Protein AF-A0A1A5YD82-F1 (afdb_monomer_lite)

Foldseek 3Di:
DDQDPDPNFRDAAEDDVQLVDAWQAEEELALALLVLVLCVVLVRHDAYALRNQKNQQDLLLSLVCLVVLNPLPLDLVQWDFPDCQDPPQFTWIARNVRRMIGHPPGDHDNDDDPCSSVSVVVVSVVSSLLRLLQLLLIQEYEYEYEHAPDDLVSQVSSQVSVCVSRVNHHYAYEYEYEDPNFYKDDSDVRYIYTYYHQQDPPDDPVCSSNTDSVGSCSPSNSHHYDDPLNSVLVLCVVACLQAAEEEEDCDDCNVVVVVSCVVVVGHYFYHYPVDPDGDDDPDPDPDPCCLVDLPRYAYEYEDDPQSSPVVVVCVVSVNDPSHRYDYD

pLDDT: mean 82.98, std 15.4, range [24.64, 98.56]

Radius of gyration: 21.89 Å; chains: 1; bounding box: 69×40×55 Å

Structure (mmCIF, N/CA/C/O backbone):
data_AF-A0A1A5YD82-F1
#
_entry.id   AF-A0A1A5YD82-F1
#
loop_
_atom_site.group_PDB
_atom_site.id
_atom_site.type_symbol
_atom_site.label_atom_id
_atom_site.label_alt_id
_atom_site.label_comp_id
_atom_site.label_asym_id
_atom_site.label_entity_id
_atom_site.label_seq_id
_atom_site.pdbx_PDB_ins_code
_atom_site.Cartn_x
_atom_site.Cartn_y
_atom_site.Cartn_z
_atom_site.occupancy
_atom_site.B_iso_or_equiv
_atom_site.auth_seq_id
_atom_site.auth_comp_id
_atom_site.auth_asym_id
_atom_site.auth_atom_id
_atom_site.pdbx_PDB_model_num
ATOM 1 N N . MET A 1 1 ? 38.111 8.144 -2.713 1.00 36.69 1 MET A N 1
ATOM 2 C CA . MET A 1 1 ? 36.983 8.022 -1.770 1.00 36.69 1 MET A CA 1
ATOM 3 C C . MET A 1 1 ? 37.060 6.621 -1.178 1.00 36.69 1 MET A C 1
ATOM 5 O O . MET A 1 1 ? 37.052 5.663 -1.936 1.00 36.69 1 MET A O 1
ATOM 9 N N . GLN A 1 2 ? 37.369 6.500 0.116 1.00 24.64 2 GLN A N 1
ATOM 10 C CA . GLN A 1 2 ? 37.714 5.220 0.751 1.00 24.64 2 GLN A CA 1
ATOM 11 C C . GLN A 1 2 ? 36.447 4.447 1.126 1.00 24.64 2 GLN A C 1
ATOM 13 O O . GLN A 1 2 ? 35.677 4.899 1.968 1.00 24.64 2 GLN A O 1
ATOM 18 N N . ILE A 1 3 ? 36.272 3.263 0.539 1.00 33.25 3 ILE A N 1
ATOM 19 C CA . ILE A 1 3 ? 35.299 2.264 0.987 1.00 33.25 3 ILE A CA 1
ATOM 20 C C . ILE A 1 3 ? 35.858 1.651 2.273 1.00 33.25 3 ILE A C 1
ATOM 22 O O . ILE A 1 3 ? 36.833 0.899 2.237 1.00 33.25 3 ILE A O 1
ATOM 26 N N . ASN A 1 4 ? 35.273 1.983 3.421 1.00 32.66 4 ASN A N 1
ATOM 27 C CA . ASN A 1 4 ? 35.686 1.414 4.699 1.00 32.66 4 ASN A CA 1
ATOM 28 C C . ASN A 1 4 ? 34.830 0.175 4.997 1.00 32.66 4 ASN A C 1
ATOM 30 O O . ASN A 1 4 ? 33.807 0.256 5.671 1.00 32.66 4 ASN A O 1
ATOM 34 N N . ARG A 1 5 ? 35.238 -0.988 4.471 1.00 38.94 5 ARG A N 1
ATOM 35 C CA . ARG A 1 5 ? 34.676 -2.288 4.873 1.00 38.94 5 ARG A CA 1
ATOM 36 C C . ARG A 1 5 ? 35.251 -2.675 6.237 1.00 38.94 5 ARG A C 1
ATOM 38 O O . ARG A 1 5 ? 36.251 -3.384 6.308 1.00 38.94 5 ARG A O 1
ATOM 45 N N . LYS A 1 6 ? 34.629 -2.229 7.328 1.00 36.19 6 LYS A N 1
ATOM 46 C CA . LYS A 1 6 ? 34.838 -2.841 8.650 1.00 36.19 6 LYS A CA 1
ATOM 47 C C . LYS A 1 6 ? 33.705 -3.835 8.911 1.00 36.19 6 LYS A C 1
ATOM 49 O O . LYS A 1 6 ? 32.544 -3.457 8.933 1.00 36.19 6 LYS A O 1
ATOM 54 N N . ASN A 1 7 ? 34.064 -5.102 9.118 1.00 36.81 7 ASN A N 1
ATOM 55 C CA . ASN A 1 7 ? 33.188 -6.192 9.579 1.00 36.81 7 ASN A CA 1
ATOM 56 C C . ASN A 1 7 ? 32.086 -6.683 8.620 1.00 36.81 7 ASN A C 1
ATOM 58 O O . ASN A 1 7 ? 31.133 -7.304 9.074 1.00 36.81 7 ASN A O 1
ATOM 62 N N . GLY A 1 8 ? 32.211 -6.460 7.307 1.00 41.84 8 GLY A N 1
ATOM 63 C CA . GLY A 1 8 ? 31.239 -6.986 6.333 1.00 41.84 8 GLY A CA 1
ATOM 64 C C . GLY A 1 8 ? 29.875 -6.290 6.349 1.00 41.84 8 GLY A C 1
ATOM 65 O O . GLY A 1 8 ? 28.973 -6.746 5.663 1.00 41.84 8 GLY A O 1
ATOM 66 N N . VAL A 1 9 ? 29.742 -5.187 7.088 1.00 44.88 9 VAL A N 1
ATOM 67 C CA . VAL A 1 9 ? 28.568 -4.311 7.065 1.00 44.88 9 VAL A CA 1
ATOM 68 C C . VAL A 1 9 ? 28.937 -3.090 6.235 1.00 44.88 9 VAL A C 1
ATOM 70 O O . VAL A 1 9 ? 29.879 -2.370 6.586 1.00 44.88 9 VAL A O 1
ATOM 73 N N . VAL A 1 10 ? 28.243 -2.864 5.119 1.00 52.69 10 VAL A N 1
ATOM 74 C CA . VAL A 1 10 ? 28.394 -1.607 4.389 1.00 52.69 10 VAL A CA 1
ATOM 75 C C . VAL A 1 10 ? 27.664 -0.528 5.179 1.00 52.69 10 VAL A C 1
ATOM 77 O O . VAL A 1 10 ? 26.471 -0.612 5.465 1.00 52.69 10 VAL A O 1
ATOM 80 N N . MET A 1 11 ? 28.412 0.479 5.626 1.00 57.06 11 MET A N 1
ATOM 81 C CA . MET A 1 11 ? 27.807 1.666 6.212 1.00 57.06 11 MET A CA 1
ATOM 82 C C . MET A 1 11 ? 27.442 2.595 5.065 1.00 57.06 11 MET A C 1
ATOM 84 O O . MET A 1 11 ? 28.297 3.330 4.570 1.00 57.06 11 MET A O 1
ATOM 88 N N . ILE A 1 12 ? 26.176 2.557 4.652 1.00 66.19 12 ILE A N 1
ATOM 89 C CA . ILE A 1 12 ? 25.601 3.606 3.813 1.00 66.19 12 ILE A CA 1
ATOM 90 C C . ILE A 1 12 ? 25.866 4.942 4.541 1.00 66.19 12 ILE A C 1
ATOM 92 O O . ILE A 1 12 ? 25.784 5.018 5.775 1.00 66.19 12 ILE A O 1
ATOM 96 N N . VAL A 1 13 ? 26.147 6.031 3.824 1.00 68.00 13 VAL A N 1
ATOM 97 C CA . VAL A 1 13 ? 26.331 7.376 4.413 1.00 68.00 13 VAL A CA 1
ATOM 98 C C . VAL A 1 13 ? 25.193 8.305 3.965 1.00 68.00 13 VAL A C 1
ATOM 100 O O . VAL A 1 13 ? 24.887 8.342 2.775 1.00 68.00 13 VAL A O 1
ATOM 103 N N . GLY A 1 14 ? 24.576 9.061 4.885 1.00 77.88 14 GLY A N 1
ATOM 104 C CA . GLY A 1 14 ? 23.505 10.013 4.549 1.00 77.88 14 GLY A CA 1
ATOM 105 C C . GLY A 1 14 ? 22.523 10.329 5.685 1.00 77.88 14 GLY A C 1
ATOM 106 O O . GLY A 1 14 ? 22.804 10.057 6.850 1.00 77.88 14 GLY A O 1
ATOM 107 N N . ASP A 1 15 ? 21.390 10.942 5.326 1.00 79.38 15 ASP A N 1
ATOM 108 C CA . ASP A 1 15 ? 20.259 11.244 6.220 1.00 79.38 15 ASP A CA 1
ATOM 109 C C . ASP A 1 15 ? 19.364 10.001 6.384 1.00 79.38 15 ASP A C 1
ATOM 111 O O . ASP A 1 15 ? 18.873 9.450 5.398 1.00 79.38 15 ASP A O 1
ATOM 115 N N . TYR A 1 16 ? 19.157 9.572 7.631 1.00 84.50 16 TYR A N 1
ATOM 116 C CA . TYR A 1 16 ? 18.472 8.328 7.999 1.00 84.50 16 TYR A CA 1
ATOM 117 C C . TYR A 1 16 ? 17.179 8.526 8.780 1.00 84.50 16 TYR A C 1
ATOM 119 O O . TYR A 1 16 ? 16.687 7.571 9.380 1.00 84.50 16 TYR A O 1
ATOM 127 N N . GLU A 1 17 ? 16.607 9.730 8.772 1.00 87.69 17 GLU A N 1
ATOM 128 C CA . GLU A 1 17 ? 15.428 10.058 9.585 1.00 87.69 17 GLU A CA 1
ATOM 129 C C . GLU A 1 17 ? 14.261 9.069 9.385 1.00 87.69 17 GLU A C 1
ATOM 131 O O . GLU A 1 17 ? 13.460 8.828 10.290 1.00 87.69 17 GLU A O 1
ATOM 136 N N . PHE A 1 18 ? 14.162 8.424 8.219 1.00 89.12 18 PHE A N 1
ATOM 137 C CA . PHE A 1 18 ? 13.134 7.419 7.960 1.00 89.12 18 PHE A CA 1
ATOM 138 C C . PHE A 1 18 ? 13.245 6.149 8.832 1.00 89.12 18 PHE A C 1
ATOM 140 O O . PHE A 1 18 ? 12.225 5.477 8.995 1.00 89.12 18 PHE A O 1
ATOM 147 N N . PHE A 1 19 ? 14.406 5.833 9.426 1.00 91.44 19 PHE A N 1
ATOM 148 C CA . PHE A 1 19 ? 14.584 4.723 10.385 1.00 91.44 19 PHE A CA 1
ATOM 149 C C . PHE A 1 19 ? 14.137 5.057 11.815 1.00 91.44 19 PHE A C 1
ATOM 151 O O . PHE A 1 19 ? 13.883 4.154 12.619 1.00 91.44 19 PHE A O 1
ATOM 158 N N . ASP A 1 20 ? 13.993 6.341 12.136 1.00 91.25 20 ASP A N 1
ATOM 159 C CA . ASP A 1 20 ? 13.566 6.792 13.466 1.00 91.25 20 ASP A CA 1
ATOM 160 C C . ASP A 1 20 ? 12.042 6.715 13.650 1.00 91.25 20 ASP A C 1
ATOM 162 O O . ASP A 1 20 ? 11.511 6.986 14.728 1.00 91.25 20 ASP A O 1
ATOM 166 N N . ASN A 1 21 ? 11.323 6.318 12.599 1.00 91.56 21 ASN A N 1
ATOM 167 C CA . ASN A 1 21 ? 9.871 6.290 12.550 1.00 91.56 21 ASN A CA 1
ATOM 168 C C . ASN A 1 21 ? 9.304 4.881 12.760 1.00 91.56 21 ASN A C 1
ATOM 170 O O . ASN A 1 21 ? 9.874 3.882 12.322 1.00 91.56 21 ASN A O 1
ATOM 174 N N . TYR A 1 22 ? 8.120 4.834 13.373 1.00 92.81 22 TYR A N 1
ATOM 175 C CA . TYR A 1 22 ? 7.222 3.684 13.319 1.00 92.81 22 TYR A CA 1
ATOM 176 C C . TYR A 1 22 ? 6.134 3.972 12.291 1.00 92.81 22 TYR A C 1
ATOM 178 O O . TYR A 1 22 ? 5.471 5.008 12.358 1.00 92.81 22 TYR A O 1
ATOM 186 N N . TYR A 1 23 ? 5.967 3.064 11.338 1.00 94.56 23 TYR A N 1
ATOM 187 C CA . TYR A 1 23 ? 4.971 3.194 10.284 1.00 94.56 23 TYR A CA 1
ATOM 188 C C . TYR A 1 23 ? 3.737 2.353 10.598 1.00 94.56 23 TYR A C 1
ATOM 190 O O . TYR A 1 23 ? 3.835 1.241 11.113 1.00 94.56 23 TYR A O 1
ATOM 198 N N . ASP A 1 24 ? 2.562 2.854 10.235 1.00 92.12 24 ASP A N 1
ATOM 199 C CA . ASP A 1 24 ? 1.346 2.047 10.211 1.00 92.12 24 ASP A CA 1
ATOM 200 C C . ASP A 1 24 ? 1.322 1.105 9.020 1.00 92.12 24 ASP A C 1
ATOM 202 O O . ASP A 1 24 ? 0.659 0.079 9.084 1.00 92.12 24 ASP A O 1
ATOM 206 N N . ALA A 1 25 ? 1.999 1.454 7.927 1.00 93.62 25 ALA A N 1
ATOM 207 C CA . ALA A 1 25 ? 2.132 0.606 6.754 1.00 93.62 25 ALA A CA 1
ATOM 208 C C . ALA A 1 25 ? 3.396 0.936 5.965 1.00 93.62 25 ALA A C 1
ATOM 210 O O . ALA A 1 25 ? 3.833 2.090 5.911 1.00 93.62 25 ALA A O 1
ATOM 211 N N . ILE A 1 26 ? 3.945 -0.090 5.318 1.00 95.88 26 ILE A N 1
ATOM 212 C CA . ILE A 1 26 ? 5.017 0.038 4.332 1.00 95.88 26 ILE A CA 1
ATOM 213 C C . ILE A 1 26 ? 4.477 -0.523 3.019 1.00 95.88 26 ILE A C 1
ATOM 215 O O . ILE A 1 26 ? 4.144 -1.704 2.929 1.00 95.88 26 ILE A O 1
ATOM 219 N N . VAL A 1 27 ? 4.328 0.345 2.021 1.00 96.44 27 VAL A N 1
ATOM 220 C CA . VAL A 1 27 ? 3.536 0.079 0.815 1.00 96.44 27 VAL A CA 1
ATOM 221 C C . VAL A 1 27 ? 4.422 0.129 -0.425 1.00 96.44 27 VAL A C 1
ATOM 223 O O . VAL A 1 27 ? 5.098 1.125 -0.678 1.00 96.44 27 VAL A O 1
ATOM 226 N N . SER A 1 28 ? 4.384 -0.929 -1.238 1.00 95.31 28 SER A N 1
ATOM 227 C CA . SER A 1 28 ? 5.061 -0.948 -2.538 1.00 95.31 28 SER A CA 1
ATOM 228 C C . SER A 1 28 ? 4.346 -0.061 -3.564 1.00 95.31 28 SER A C 1
ATOM 230 O O . SER A 1 28 ? 3.122 -0.102 -3.693 1.00 95.31 28 SER A O 1
ATOM 232 N N . LEU A 1 29 ? 5.115 0.693 -4.349 1.00 95.94 29 LEU A N 1
ATOM 233 C CA . LEU A 1 29 ? 4.653 1.445 -5.524 1.00 95.94 29 LEU A CA 1
ATOM 234 C C . LEU A 1 29 ? 5.031 0.768 -6.854 1.00 95.94 29 LEU A C 1
ATOM 236 O O . LEU A 1 29 ? 5.128 1.429 -7.893 1.00 95.94 29 LEU A O 1
ATOM 240 N N . GLY A 1 30 ? 5.272 -0.544 -6.832 1.00 89.19 30 GLY A N 1
ATOM 241 C CA . GLY A 1 30 ? 5.593 -1.328 -8.024 1.00 89.19 30 GLY A CA 1
ATOM 242 C C . GLY A 1 30 ? 6.988 -1.034 -8.564 1.00 89.19 30 GLY A C 1
ATOM 243 O O . GLY A 1 30 ? 7.930 -0.912 -7.796 1.00 89.19 30 GLY A O 1
ATOM 244 N N . SER A 1 31 ? 7.128 -0.906 -9.883 1.00 88.62 31 SER A N 1
ATOM 245 C CA . SER A 1 31 ? 8.367 -1.079 -10.665 1.00 88.62 31 SER A CA 1
ATOM 246 C C . SER A 1 31 ? 8.742 -2.543 -10.868 1.00 88.62 31 SER A C 1
ATOM 248 O O . SER A 1 31 ? 8.843 -2.994 -12.007 1.00 88.62 31 SER A O 1
ATOM 250 N N . SER A 1 32 ? 8.835 -3.324 -9.794 1.00 85.62 32 SER A N 1
ATOM 251 C CA . SER A 1 32 ? 9.019 -4.772 -9.877 1.00 85.62 32 SER A CA 1
ATOM 252 C C . SER A 1 32 ? 8.343 -5.488 -8.708 1.00 85.62 32 SER A C 1
ATOM 254 O O . SER A 1 32 ? 8.121 -4.911 -7.640 1.00 85.62 32 SER A O 1
ATOM 256 N N . CYS A 1 33 ? 8.061 -6.780 -8.894 1.00 84.38 33 CYS A N 1
ATOM 257 C CA . CYS A 1 33 ? 7.501 -7.633 -7.840 1.00 84.38 33 CYS A CA 1
ATOM 258 C C . CYS A 1 33 ? 8.487 -7.833 -6.667 1.00 84.38 33 CYS A C 1
ATOM 260 O O . CYS A 1 33 ? 8.075 -8.219 -5.571 1.00 84.38 33 CYS A O 1
ATOM 262 N N . ALA A 1 34 ? 9.779 -7.531 -6.872 1.00 86.69 34 ALA A N 1
ATOM 263 C CA . ALA A 1 34 ? 10.832 -7.660 -5.868 1.00 86.69 34 ALA A CA 1
ATOM 264 C C . ALA A 1 34 ? 10.528 -6.853 -4.604 1.00 86.69 34 ALA A C 1
ATOM 266 O O . ALA A 1 34 ? 10.764 -7.336 -3.502 1.00 86.69 34 ALA A O 1
ATOM 267 N N . ILE A 1 35 ? 9.984 -5.638 -4.737 1.00 90.12 35 ILE A N 1
ATOM 268 C CA . ILE A 1 35 ? 9.742 -4.759 -3.585 1.00 90.12 35 ILE A CA 1
ATOM 269 C C . ILE A 1 35 ? 8.744 -5.400 -2.627 1.00 90.12 35 ILE A C 1
ATOM 271 O O . ILE A 1 35 ? 9.024 -5.535 -1.439 1.00 90.12 35 ILE A O 1
ATOM 275 N N . ALA A 1 36 ? 7.576 -5.791 -3.142 1.00 90.56 36 ALA A N 1
ATOM 276 C CA . ALA A 1 36 ? 6.514 -6.364 -2.325 1.00 90.56 36 ALA A CA 1
ATOM 277 C C . ALA A 1 36 ? 6.963 -7.675 -1.667 1.00 90.56 36 ALA A C 1
ATOM 279 O O . ALA A 1 36 ? 6.667 -7.920 -0.496 1.00 90.56 36 ALA A O 1
ATOM 280 N N . GLU A 1 37 ? 7.728 -8.492 -2.395 1.00 88.81 37 GLU A N 1
ATOM 281 C CA . GLU A 1 37 ? 8.301 -9.720 -1.855 1.00 88.81 37 GLU A CA 1
ATOM 282 C C . GLU A 1 37 ? 9.346 -9.445 -0.765 1.00 88.81 37 GLU A C 1
ATOM 284 O O . GLU A 1 37 ? 9.287 -10.063 0.294 1.00 88.81 37 GLU A O 1
ATOM 289 N N . ASN A 1 38 ? 10.246 -8.476 -0.946 1.00 90.69 38 ASN A N 1
ATOM 290 C CA . ASN A 1 38 ? 11.245 -8.137 0.071 1.00 90.69 38 ASN A CA 1
ATOM 291 C C . ASN A 1 38 ? 10.622 -7.485 1.314 1.00 90.69 38 ASN A C 1
ATOM 293 O O . ASN A 1 38 ? 11.057 -7.783 2.428 1.00 90.69 38 ASN A O 1
ATOM 297 N N . ILE A 1 39 ? 9.572 -6.666 1.168 1.00 92.31 39 ILE A N 1
ATOM 298 C CA . ILE A 1 39 ? 8.781 -6.161 2.308 1.00 92.31 39 ILE A CA 1
ATOM 299 C C . ILE A 1 39 ? 8.214 -7.352 3.101 1.00 92.31 39 ILE A C 1
ATOM 301 O O . ILE A 1 39 ? 8.318 -7.395 4.328 1.00 92.31 39 ILE A O 1
ATOM 305 N N . ARG A 1 40 ? 7.665 -8.359 2.407 1.00 90.56 40 ARG A N 1
ATOM 306 C CA . ARG A 1 40 ? 7.115 -9.573 3.027 1.00 90.56 40 ARG A CA 1
ATOM 307 C C . ARG A 1 40 ? 8.180 -10.419 3.715 1.00 90.56 40 ARG A C 1
ATOM 309 O O . ARG A 1 40 ? 7.984 -10.806 4.863 1.00 90.56 40 ARG A O 1
ATOM 316 N N . MET A 1 41 ? 9.301 -10.683 3.048 1.00 88.75 41 MET A N 1
ATOM 317 C CA . MET A 1 41 ? 10.384 -11.505 3.596 1.00 88.75 41 MET A CA 1
ATOM 318 C C . MET A 1 41 ? 11.041 -10.879 4.834 1.00 88.75 41 MET A C 1
ATOM 320 O O . MET A 1 41 ? 11.564 -11.611 5.668 1.00 88.75 41 MET A O 1
ATOM 324 N N . ASN A 1 42 ? 10.975 -9.552 4.987 1.00 90.06 42 ASN A N 1
ATOM 325 C CA . ASN A 1 42 ? 11.453 -8.845 6.179 1.00 90.06 42 ASN A CA 1
ATOM 326 C C . ASN A 1 42 ? 10.354 -8.632 7.245 1.00 90.06 42 ASN A C 1
ATOM 328 O O . ASN A 1 42 ? 10.566 -7.893 8.199 1.00 90.06 42 ASN A O 1
ATOM 332 N N . GLY A 1 43 ? 9.177 -9.259 7.107 1.00 89.31 43 GLY A N 1
ATOM 333 C CA . GLY A 1 43 ? 8.102 -9.179 8.106 1.00 89.31 43 GLY A CA 1
ATOM 334 C C . GLY A 1 43 ? 7.396 -7.820 8.187 1.00 89.31 43 GLY A C 1
ATOM 335 O O . GLY A 1 43 ? 6.687 -7.556 9.152 1.00 89.31 43 GLY A O 1
ATOM 336 N N . LEU A 1 44 ? 7.568 -6.962 7.179 1.00 92.00 44 LEU A N 1
ATOM 337 C CA . LEU A 1 44 ? 7.014 -5.603 7.138 1.00 92.00 44 LEU A CA 1
ATOM 338 C C . LEU A 1 44 ? 5.676 -5.516 6.388 1.00 92.00 44 LEU A C 1
ATOM 340 O O . LEU A 1 44 ? 5.068 -4.451 6.314 1.00 92.00 44 LEU A O 1
ATOM 344 N N . PHE A 1 45 ? 5.225 -6.612 5.778 1.00 88.44 45 PHE A N 1
ATOM 345 C CA . PHE A 1 45 ? 4.030 -6.612 4.939 1.00 88.44 45 PHE A CA 1
ATOM 346 C C . PHE A 1 45 ? 2.756 -6.656 5.782 1.00 88.44 45 PHE A C 1
ATOM 348 O O . PHE A 1 45 ? 2.478 -7.658 6.441 1.00 88.44 45 PHE A O 1
ATOM 355 N N . ASN A 1 46 ? 1.944 -5.602 5.704 1.00 83.94 46 ASN A N 1
ATOM 356 C CA . ASN A 1 46 ? 0.648 -5.549 6.381 1.00 83.94 46 ASN A CA 1
ATOM 357 C C . ASN A 1 46 ? -0.506 -5.024 5.506 1.00 83.94 46 ASN A C 1
ATOM 359 O O . ASN A 1 46 ? -1.651 -5.428 5.694 1.00 83.94 46 ASN A O 1
ATOM 363 N N . ILE A 1 47 ? -0.238 -4.192 4.499 1.00 88.62 47 ILE A N 1
ATOM 364 C CA . ILE A 1 47 ? -1.241 -3.729 3.533 1.00 88.62 47 ILE A CA 1
ATOM 365 C C . ILE A 1 47 ? -0.802 -4.137 2.129 1.00 88.62 47 ILE A C 1
ATOM 367 O O . ILE A 1 47 ? 0.310 -3.829 1.713 1.00 88.62 47 ILE A O 1
ATOM 371 N N . SER A 1 48 ? -1.694 -4.804 1.389 1.00 88.50 48 SER A N 1
ATOM 372 C CA . SER A 1 48 ? -1.452 -5.093 -0.026 1.00 88.50 48 SER A CA 1
ATOM 373 C C . SER A 1 48 ? -1.674 -3.847 -0.875 1.00 88.50 48 SER A C 1
ATOM 375 O O . SER A 1 48 ? -2.691 -3.163 -0.735 1.00 88.50 48 SER A O 1
ATOM 377 N N . SER A 1 49 ? -0.725 -3.579 -1.765 1.00 93.31 49 SER A N 1
ATOM 378 C CA . SER A 1 49 ? -0.782 -2.493 -2.737 1.00 93.31 49 SER A CA 1
ATOM 379 C C . SER A 1 49 ? -1.443 -2.951 -4.042 1.00 93.31 49 SER A C 1
ATOM 381 O O . SER A 1 49 ? -1.243 -4.096 -4.469 1.00 93.31 49 SER A O 1
ATOM 383 N N . PRO A 1 50 ? -2.135 -2.054 -4.773 1.00 93.94 50 PRO A N 1
ATOM 384 C CA . PRO A 1 50 ? -2.508 -2.293 -6.167 1.00 93.94 50 PRO A CA 1
ATOM 385 C C . PRO A 1 50 ? -1.308 -2.652 -7.059 1.00 93.94 50 PRO A C 1
ATOM 387 O O . PRO A 1 50 ? -1.489 -3.311 -8.081 1.00 93.94 50 PRO A O 1
ATOM 390 N N . PHE A 1 51 ? -0.092 -2.266 -6.653 1.00 94.56 51 PHE A N 1
ATOM 391 C CA . PHE A 1 51 ? 1.139 -2.449 -7.417 1.00 94.56 51 PHE A CA 1
ATOM 392 C C . PHE A 1 51 ? 1.987 -3.677 -7.039 1.00 94.56 51 PHE A C 1
ATOM 394 O O . PHE A 1 51 ? 2.988 -3.913 -7.709 1.00 94.56 51 PHE A O 1
ATOM 401 N N . ASP A 1 52 ? 1.621 -4.476 -6.024 1.00 90.12 52 ASP A N 1
ATOM 402 C CA . ASP A 1 52 ? 2.493 -5.549 -5.484 1.00 90.12 52 ASP A CA 1
ATOM 403 C C . ASP A 1 52 ? 2.989 -6.562 -6.539 1.00 90.12 52 ASP A C 1
ATOM 405 O O . ASP A 1 52 ? 4.071 -7.125 -6.402 1.00 90.12 52 ASP A O 1
ATOM 409 N N . TRP A 1 53 ? 2.203 -6.787 -7.595 1.00 86.50 53 TRP A N 1
ATOM 410 C CA . TRP A 1 53 ? 2.485 -7.753 -8.667 1.00 86.50 53 TRP A CA 1
ATOM 411 C C . TRP A 1 53 ? 2.527 -7.101 -10.054 1.00 86.50 53 TRP A C 1
ATOM 413 O O . TRP A 1 53 ? 2.280 -7.754 -11.073 1.00 86.50 53 TRP A O 1
ATOM 423 N N . ILE A 1 54 ? 2.795 -5.794 -10.074 1.00 90.56 54 ILE A N 1
ATOM 424 C CA . ILE A 1 54 ? 2.773 -4.964 -11.271 1.00 90.56 54 ILE A CA 1
ATOM 425 C C . ILE A 1 54 ? 4.169 -4.434 -11.570 1.00 90.56 54 ILE A C 1
ATOM 427 O O . ILE A 1 54 ? 4.798 -3.761 -10.753 1.00 90.56 54 ILE A O 1
ATOM 431 N N . VAL A 1 55 ? 4.621 -4.676 -12.796 1.00 91.69 55 VAL A N 1
ATOM 432 C CA . VAL A 1 55 ? 5.760 -3.967 -13.373 1.00 91.69 55 VAL A CA 1
ATOM 433 C C . VAL A 1 55 ? 5.253 -2.616 -13.875 1.00 91.69 55 VAL A C 1
ATOM 435 O O . VAL A 1 55 ? 4.521 -2.540 -14.862 1.00 91.69 55 VAL A O 1
ATOM 438 N N . SER A 1 56 ? 5.619 -1.554 -13.159 1.00 93.62 56 SER A N 1
ATOM 439 C CA . SER A 1 56 ? 5.251 -0.162 -13.445 1.00 93.62 56 SER A CA 1
ATOM 440 C C . SER A 1 56 ? 6.513 0.691 -13.566 1.00 93.62 56 SER A C 1
ATOM 442 O O . SER A 1 56 ? 6.939 1.317 -12.598 1.00 93.62 56 SER A O 1
ATOM 444 N N . LEU A 1 57 ? 7.155 0.679 -14.736 1.00 91.25 57 LEU A N 1
ATOM 445 C CA . LEU A 1 57 ? 8.456 1.339 -14.934 1.00 91.25 57 LEU A CA 1
ATOM 446 C C . LEU A 1 57 ? 8.346 2.870 -14.933 1.00 91.25 57 LEU A C 1
ATOM 448 O O . LEU A 1 57 ? 9.192 3.554 -14.365 1.00 91.25 57 LEU A O 1
ATOM 452 N N . ASP A 1 58 ? 7.257 3.401 -15.485 1.00 94.06 58 ASP A N 1
ATOM 453 C CA . ASP A 1 58 ? 7.009 4.838 -15.562 1.00 94.06 58 ASP A CA 1
ATOM 454 C C . ASP A 1 58 ? 6.480 5.382 -14.223 1.00 94.06 58 ASP A C 1
ATOM 456 O O . ASP A 1 58 ? 5.375 5.054 -13.780 1.00 94.06 58 ASP A O 1
ATOM 460 N N . THR A 1 59 ? 7.287 6.219 -13.566 1.00 96.56 59 THR A N 1
ATOM 461 C CA . THR A 1 59 ? 6.927 6.845 -12.286 1.00 96.56 59 THR A CA 1
ATOM 462 C C . THR A 1 59 ? 5.807 7.872 -12.440 1.00 96.56 59 THR A C 1
ATOM 464 O O . THR A 1 59 ? 4.923 7.930 -11.587 1.00 96.56 59 THR A O 1
ATOM 467 N N . SER A 1 60 ? 5.782 8.625 -13.540 1.00 96.31 60 SER A N 1
ATOM 468 C CA . SER A 1 60 ? 4.731 9.606 -13.824 1.00 96.31 60 SER A CA 1
ATOM 469 C C . SER A 1 60 ? 3.368 8.929 -13.993 1.00 96.31 60 SER A C 1
ATOM 471 O O . SER A 1 60 ? 2.348 9.427 -13.513 1.00 96.31 60 SER A O 1
ATOM 473 N N . GLN A 1 61 ? 3.337 7.737 -14.593 1.00 96.31 61 GLN A N 1
ATOM 474 C CA . GLN A 1 61 ? 2.108 6.945 -14.705 1.00 96.31 61 GLN A CA 1
ATOM 475 C C . GLN A 1 61 ? 1.631 6.407 -13.352 1.00 96.31 61 GLN A C 1
ATOM 477 O O . GLN A 1 61 ? 0.421 6.299 -13.141 1.00 96.31 61 GLN A O 1
ATOM 482 N N . VAL A 1 62 ? 2.546 6.108 -12.421 1.00 97.25 62 VAL A N 1
ATOM 483 C CA . VAL A 1 62 ? 2.185 5.760 -11.036 1.00 97.25 62 VAL A CA 1
ATOM 484 C C . VAL A 1 62 ? 1.539 6.956 -10.341 1.00 97.25 62 VAL A C 1
ATOM 486 O O . VAL A 1 62 ? 0.460 6.793 -9.775 1.00 97.25 62 VAL A O 1
ATOM 489 N N . SER A 1 63 ? 2.123 8.155 -10.448 1.00 98.00 63 SER A N 1
ATOM 490 C CA . SER A 1 63 ? 1.526 9.398 -9.927 1.00 98.00 63 SER A CA 1
ATOM 491 C C . SER A 1 63 ? 0.111 9.608 -10.473 1.00 98.00 63 SER A C 1
ATOM 493 O O . SER A 1 63 ? -0.839 9.774 -9.706 1.00 98.00 63 SER A O 1
ATOM 495 N N . ARG A 1 64 ? -0.061 9.450 -11.793 1.00 97.69 64 ARG A N 1
ATOM 496 C CA . ARG A 1 64 ? -1.356 9.595 -12.473 1.00 97.69 64 ARG A CA 1
ATOM 497 C C . ARG A 1 64 ? -2.426 8.632 -11.951 1.00 97.69 64 ARG A C 1
ATOM 499 O O . ARG A 1 64 ? -3.596 9.009 -11.931 1.00 97.69 64 ARG A O 1
ATOM 506 N N . GLN A 1 65 ? -2.061 7.416 -11.524 1.00 97.56 65 GLN A N 1
ATOM 507 C CA . GLN A 1 65 ? -3.032 6.488 -10.927 1.00 97.56 65 GLN A CA 1
ATOM 508 C C . GLN A 1 65 ? -3.555 6.980 -9.577 1.00 97.56 65 GLN A C 1
ATOM 510 O O . GLN A 1 65 ? -4.730 6.805 -9.273 1.00 97.56 65 GLN A O 1
ATOM 515 N N . PHE A 1 66 ? -2.718 7.626 -8.770 1.00 97.94 66 PHE A N 1
ATOM 516 C CA . PHE A 1 66 ? -3.187 8.245 -7.533 1.00 97.94 66 PHE A CA 1
ATOM 517 C C . PHE A 1 66 ? -4.075 9.458 -7.832 1.00 97.94 66 PHE A C 1
ATOM 519 O O . PHE A 1 66 ? -5.181 9.549 -7.296 1.00 97.94 66 PHE A O 1
ATOM 526 N N . ASP A 1 67 ? -3.664 10.314 -8.773 1.00 97.69 67 ASP A N 1
ATOM 527 C CA . ASP A 1 67 ? -4.431 11.502 -9.174 1.00 97.69 67 ASP A CA 1
ATOM 528 C C . ASP A 1 67 ? -5.824 11.152 -9.715 1.00 97.69 67 ASP A C 1
ATOM 530 O O . ASP A 1 67 ? -6.808 11.841 -9.435 1.00 97.69 67 ASP A O 1
ATOM 534 N N . ASN A 1 68 ? -5.928 10.063 -10.483 1.00 96.25 68 ASN A N 1
ATOM 535 C CA . ASN A 1 68 ? -7.178 9.619 -11.099 1.00 96.25 68 ASN A CA 1
ATOM 536 C C . ASN A 1 68 ? -7.916 8.524 -10.310 1.00 96.25 68 ASN A C 1
ATOM 538 O O . ASN A 1 68 ? -8.897 7.976 -10.819 1.00 96.25 68 ASN A O 1
ATOM 542 N N . LYS A 1 69 ? -7.461 8.197 -9.092 1.00 95.31 69 LYS A N 1
ATOM 543 C CA . LYS A 1 69 ? -8.014 7.127 -8.242 1.00 95.31 69 LYS A CA 1
ATOM 544 C C . LYS A 1 69 ? -8.114 5.774 -8.960 1.00 95.31 69 LYS A C 1
ATOM 546 O O . LYS A 1 69 ? -9.099 5.055 -8.807 1.00 95.31 69 LYS A O 1
ATOM 551 N N . PHE A 1 70 ? -7.091 5.435 -9.741 1.00 95.81 70 PHE A N 1
ATOM 552 C CA . PHE A 1 70 ? -6.945 4.188 -10.492 1.00 95.81 70 PHE A CA 1
ATOM 553 C C . PHE A 1 70 ? -8.055 3.952 -11.531 1.00 95.81 70 PHE A C 1
ATOM 555 O O . PHE A 1 70 ? -8.302 2.817 -11.934 1.00 95.81 70 PHE A O 1
ATOM 562 N N . ASN A 1 71 ? -8.727 5.005 -12.011 1.00 92.62 71 ASN A N 1
ATOM 563 C CA . ASN A 1 71 ? -9.837 4.876 -12.968 1.00 92.62 71 ASN A CA 1
ATOM 564 C C . ASN A 1 71 ? -9.403 4.346 -14.353 1.00 92.62 71 ASN A C 1
ATOM 566 O O . ASN A 1 71 ? -10.232 3.914 -15.153 1.00 92.62 71 ASN A O 1
ATOM 570 N N . SER A 1 72 ? -8.105 4.399 -14.656 1.00 88.69 72 SER A N 1
ATOM 571 C CA . SER A 1 72 ? -7.525 3.867 -15.895 1.00 88.69 72 SER A CA 1
ATOM 572 C C . SER A 1 72 ? -6.826 2.516 -15.703 1.00 88.69 72 SER A C 1
ATOM 574 O O . SER A 1 72 ? -6.196 2.034 -16.636 1.00 88.69 72 SER A O 1
ATOM 576 N N . PHE A 1 73 ? -6.870 1.934 -14.501 1.00 92.38 73 PHE A N 1
ATOM 577 C CA . PHE A 1 73 ? -5.997 0.833 -14.103 1.00 92.38 73 PHE A CA 1
ATOM 578 C C . PHE A 1 73 ? -6.555 -0.525 -14.543 1.00 92.38 73 PHE A C 1
ATOM 580 O O . PHE A 1 73 ? -7.522 -1.028 -13.969 1.00 92.38 73 PHE A O 1
ATOM 587 N N . PHE A 1 74 ? -5.927 -1.142 -15.549 1.00 92.00 74 PHE A N 1
ATOM 588 C CA . PHE A 1 74 ? -6.322 -2.442 -16.102 1.00 92.00 74 PHE A CA 1
ATOM 589 C C . PHE A 1 74 ? -7.805 -2.502 -16.510 1.00 92.00 74 PHE A C 1
ATOM 591 O O . PHE A 1 74 ? -8.501 -3.496 -16.260 1.00 92.00 74 PHE A O 1
ATOM 598 N N . ASN A 1 75 ? -8.312 -1.457 -17.170 1.00 92.12 75 ASN A N 1
ATOM 599 C CA . ASN A 1 75 ? -9.644 -1.503 -17.777 1.00 92.12 75 ASN A CA 1
ATOM 600 C C . ASN A 1 75 ? -9.703 -2.583 -18.863 1.00 92.12 75 ASN A C 1
ATOM 602 O O . ASN A 1 75 ? -8.718 -2.839 -19.556 1.00 92.12 75 ASN A O 1
ATOM 606 N N . HIS A 1 76 ? -10.850 -3.249 -18.991 1.00 89.25 76 HIS A N 1
ATOM 607 C CA . HIS A 1 76 ? -11.006 -4.442 -19.828 1.00 89.25 76 HIS A CA 1
ATOM 608 C C . HIS A 1 76 ? -10.557 -4.216 -21.286 1.00 89.25 76 HIS A C 1
ATOM 610 O O . HIS A 1 76 ? -9.909 -5.072 -21.878 1.00 89.25 76 HIS A O 1
ATOM 616 N N . GLU A 1 77 ? -10.857 -3.051 -21.852 1.00 90.56 77 GLU A N 1
ATOM 617 C CA . GLU A 1 77 ? -10.510 -2.631 -23.213 1.00 90.56 77 GLU A CA 1
ATOM 618 C C . GLU A 1 77 ? -9.008 -2.364 -23.437 1.00 90.56 77 GLU A C 1
ATOM 620 O O . GLU A 1 77 ? -8.505 -2.448 -24.568 1.00 90.56 77 GLU A O 1
ATOM 625 N N . ASN A 1 78 ? -8.277 -2.086 -22.356 1.00 92.62 78 ASN A N 1
ATOM 626 C CA . ASN A 1 78 ? -6.854 -1.770 -22.402 1.00 92.62 78 ASN A CA 1
ATOM 627 C C . ASN A 1 78 ? -5.970 -3.001 -22.187 1.00 92.62 78 ASN A C 1
ATOM 629 O O . ASN A 1 78 ? -4.781 -2.947 -22.497 1.00 92.62 78 ASN A O 1
ATOM 633 N N . GLN A 1 79 ? -6.537 -4.115 -21.719 1.00 92.00 79 GLN A N 1
ATOM 634 C CA . GLN A 1 79 ? -5.795 -5.342 -21.450 1.00 92.00 79 GLN A CA 1
ATOM 635 C C . GLN A 1 79 ? -5.375 -6.056 -22.744 1.00 92.00 79 GLN A C 1
ATOM 637 O O . GLN A 1 79 ? -6.162 -6.241 -23.674 1.00 92.00 79 GLN A O 1
ATOM 642 N N . GLN A 1 80 ? -4.118 -6.488 -22.787 1.00 91.31 80 GLN A N 1
ATOM 643 C CA . GLN A 1 80 ? -3.528 -7.239 -23.886 1.00 91.31 80 GLN A CA 1
ATOM 644 C C . GLN A 1 80 ? -2.637 -8.353 -23.334 1.00 91.31 80 GLN A C 1
ATOM 646 O O . GLN A 1 80 ? -1.740 -8.103 -22.534 1.00 91.31 80 GLN A O 1
ATOM 651 N N . LEU A 1 81 ? -2.841 -9.586 -23.800 1.00 89.12 81 LEU A N 1
ATOM 652 C CA . LEU A 1 81 ? -1.901 -10.677 -23.550 1.00 89.12 81 LEU A CA 1
ATOM 653 C C . LEU A 1 81 ? -0.578 -10.402 -24.273 1.00 89.12 81 LEU A C 1
ATOM 655 O O . LEU A 1 81 ? -0.563 -10.266 -25.498 1.00 89.12 81 LEU A O 1
ATOM 659 N N . VAL A 1 82 ? 0.518 -10.354 -23.518 1.00 85.56 82 VAL A N 1
ATOM 660 C CA . VAL A 1 82 ? 1.872 -10.180 -24.069 1.00 85.56 82 VAL A CA 1
ATOM 661 C C . VAL A 1 82 ? 2.613 -11.505 -24.099 1.00 85.56 82 VAL A C 1
ATOM 663 O O . VAL A 1 82 ? 3.207 -11.850 -25.116 1.00 85.56 82 VAL A O 1
ATOM 666 N N . GLU A 1 83 ? 2.513 -12.289 -23.026 1.00 77.69 83 GLU A N 1
ATOM 667 C CA . GLU A 1 83 ? 3.136 -13.609 -22.942 1.00 77.69 83 GLU A CA 1
ATOM 668 C C . GLU A 1 83 ? 2.126 -14.619 -22.412 1.00 77.69 83 GLU A C 1
ATOM 670 O O . GLU A 1 83 ? 1.381 -14.357 -21.465 1.00 77.69 83 GLU A O 1
ATOM 675 N N . LYS A 1 84 ? 2.092 -15.795 -23.047 1.00 68.44 84 LYS A N 1
ATOM 676 C CA . LYS A 1 84 ? 1.191 -16.871 -22.632 1.00 68.44 84 LYS A CA 1
ATOM 677 C C . LYS A 1 84 ? 1.591 -17.449 -21.281 1.00 68.44 84 LYS A C 1
ATOM 679 O O . LYS A 1 84 ? 0.700 -17.875 -20.570 1.00 68.44 84 LYS A O 1
ATOM 684 N N . GLN A 1 85 ? 2.881 -17.514 -20.960 1.00 72.94 85 GLN A N 1
ATOM 685 C CA . GLN A 1 85 ? 3.393 -18.057 -19.702 1.00 72.94 85 GLN A CA 1
ATOM 686 C C . GLN A 1 85 ? 4.711 -17.358 -19.356 1.00 72.94 85 GLN A C 1
ATOM 688 O O . GLN A 1 85 ? 5.615 -17.355 -20.192 1.00 72.94 85 GLN A O 1
ATOM 693 N N . ASP A 1 86 ? 4.806 -16.781 -18.156 1.00 72.75 86 ASP A N 1
ATOM 694 C CA . ASP A 1 86 ? 6.085 -16.389 -17.549 1.00 72.75 86 ASP A CA 1
ATOM 695 C C . ASP A 1 86 ? 6.894 -17.631 -17.113 1.00 72.75 86 ASP A C 1
ATOM 697 O O . ASP A 1 86 ? 6.452 -18.770 -17.306 1.00 72.75 86 ASP A O 1
ATOM 701 N N . GLU A 1 87 ? 8.075 -17.448 -16.508 1.00 71.00 87 GLU A N 1
ATOM 702 C CA . GLU A 1 87 ? 8.905 -18.587 -16.069 1.00 71.00 87 GLU A CA 1
ATOM 703 C C . GLU A 1 87 ? 8.213 -19.465 -15.014 1.00 71.00 87 GLU A C 1
ATOM 705 O O . GLU A 1 87 ? 8.582 -20.624 -14.808 1.00 71.00 87 GLU A O 1
ATOM 710 N N . GLU A 1 88 ? 7.193 -18.925 -14.349 1.00 72.50 88 GLU A N 1
ATOM 711 C CA . GLU A 1 88 ? 6.391 -19.626 -13.365 1.00 72.50 88 GLU A CA 1
ATOM 712 C C . GLU A 1 88 ? 5.085 -20.179 -13.959 1.00 72.50 88 GLU A C 1
ATOM 714 O O . GLU A 1 88 ? 4.415 -20.953 -13.284 1.00 72.50 88 GLU A O 1
ATOM 719 N N . GLY A 1 89 ? 4.738 -19.895 -15.214 1.00 74.38 89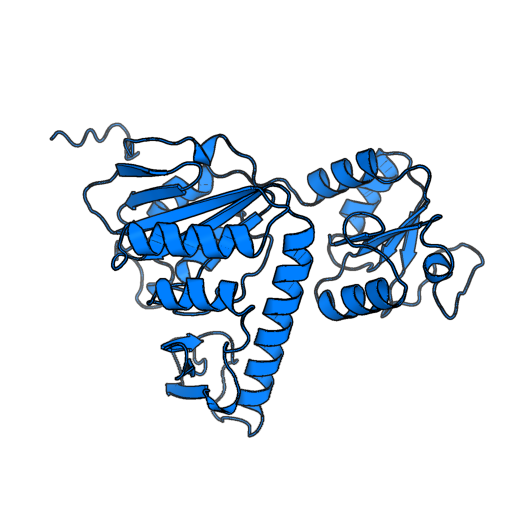 GLY A N 1
ATOM 720 C CA . GLY A 1 89 ? 3.544 -20.397 -15.893 1.00 74.38 89 GLY A CA 1
ATOM 721 C C . GLY A 1 89 ? 2.312 -19.487 -15.825 1.00 74.38 89 GLY A C 1
ATOM 722 O O . GLY A 1 89 ? 1.230 -19.942 -16.196 1.00 74.38 89 GLY A O 1
ATOM 723 N N . HIS A 1 90 ? 2.432 -18.248 -15.344 1.00 81.94 90 HIS A N 1
ATOM 724 C CA . HIS A 1 90 ? 1.335 -17.274 -15.258 1.00 81.94 90 HIS A CA 1
ATOM 725 C C . HIS A 1 90 ? 1.135 -16.507 -16.571 1.00 81.94 90 HIS A C 1
ATOM 727 O O . HIS A 1 90 ? 2.084 -16.302 -17.326 1.00 81.94 90 HIS A O 1
ATOM 733 N N . LEU A 1 91 ? -0.091 -16.040 -16.841 1.00 84.88 91 LEU A N 1
ATOM 734 C CA . LEU A 1 91 ? -0.331 -15.172 -18.000 1.00 84.88 91 LEU A CA 1
ATOM 735 C C . LEU A 1 91 ? 0.203 -13.761 -17.738 1.00 84.88 91 LEU A C 1
ATOM 737 O O . LEU A 1 91 ? -0.100 -13.171 -16.700 1.00 84.88 91 LEU A O 1
ATOM 741 N N . VAL A 1 92 ? 0.880 -13.182 -18.731 1.00 88.19 92 VAL A N 1
ATOM 742 C CA . VAL A 1 92 ? 1.400 -11.813 -18.655 1.00 88.19 92 VAL A CA 1
ATOM 743 C C . VAL A 1 92 ? 0.490 -10.867 -19.428 1.00 88.19 92 VAL A C 1
ATOM 745 O O . VAL A 1 92 ? 0.359 -10.964 -20.654 1.00 88.19 92 VAL A O 1
ATOM 748 N N . ILE A 1 93 ? -0.137 -9.941 -18.707 1.00 90.50 93 ILE A N 1
ATOM 749 C CA . ILE A 1 93 ? -1.113 -8.995 -19.255 1.00 90.50 93 ILE A CA 1
ATOM 750 C C . ILE A 1 93 ? -0.560 -7.576 -19.167 1.00 90.50 93 ILE A C 1
ATOM 752 O O . ILE A 1 93 ? -0.220 -7.103 -18.085 1.00 90.50 93 ILE A O 1
ATOM 756 N N . LEU A 1 94 ? -0.511 -6.892 -20.305 1.00 93.62 94 LEU A N 1
ATOM 757 C CA . LEU A 1 94 ? -0.211 -5.470 -20.430 1.00 93.62 94 LEU A CA 1
ATOM 758 C C . LEU A 1 94 ? -1.503 -4.664 -20.405 1.00 93.62 94 LEU A C 1
ATOM 760 O O . LEU A 1 94 ? -2.467 -5.002 -21.088 1.00 93.62 94 LEU A O 1
ATOM 764 N N . ASP A 1 95 ? -1.493 -3.566 -19.672 1.00 95.19 95 ASP A N 1
ATOM 765 C CA . ASP A 1 95 ? -2.449 -2.481 -19.822 1.00 95.19 95 ASP A CA 1
ATOM 766 C C . ASP A 1 95 ? -1.865 -1.437 -20.783 1.00 95.19 95 ASP A C 1
ATOM 768 O O . ASP A 1 95 ? -0.892 -0.758 -20.461 1.00 95.19 95 ASP A O 1
ATOM 772 N N . LYS A 1 96 ? -2.442 -1.320 -21.983 1.00 95.38 96 LYS A N 1
ATOM 773 C CA . LYS A 1 96 ? -1.951 -0.431 -23.051 1.00 95.38 96 LYS A CA 1
ATOM 774 C C . LYS A 1 96 ? -2.067 1.059 -22.719 1.00 95.38 96 LYS A C 1
ATOM 776 O O . LYS A 1 96 ? -1.353 1.856 -23.316 1.00 95.38 96 LYS A O 1
ATOM 781 N N . GLU A 1 97 ? -2.978 1.446 -21.827 1.00 94.38 97 GLU A N 1
ATOM 782 C CA . GLU A 1 97 ? -3.162 2.853 -21.440 1.00 94.38 97 GLU A CA 1
ATOM 783 C C . GLU A 1 97 ? -2.075 3.281 -20.451 1.00 94.38 97 GLU A C 1
ATOM 785 O O . GLU A 1 97 ? -1.557 4.398 -20.512 1.00 94.38 97 GLU A O 1
ATOM 790 N N . THR A 1 98 ? -1.716 2.381 -19.530 1.00 93.81 98 THR A N 1
ATOM 791 C CA . THR A 1 98 ? -0.741 2.676 -18.474 1.00 93.81 98 THR A CA 1
ATOM 792 C C . THR A 1 98 ? 0.682 2.223 -18.801 1.00 93.81 98 THR A C 1
ATOM 794 O O . THR A 1 98 ? 1.630 2.756 -18.228 1.00 93.81 98 THR A O 1
ATOM 797 N N . ASN A 1 99 ? 0.832 1.284 -19.739 1.00 94.19 99 ASN A N 1
ATOM 798 C CA . ASN A 1 99 ? 2.022 0.462 -19.983 1.00 94.19 99 ASN A CA 1
ATOM 799 C C . ASN A 1 99 ? 2.444 -0.411 -18.790 1.00 94.19 99 ASN A C 1
ATOM 801 O O . ASN A 1 99 ? 3.592 -0.850 -18.702 1.00 94.19 99 ASN A O 1
ATOM 805 N N . PHE A 1 100 ? 1.528 -0.681 -17.861 1.00 95.25 100 PHE A N 1
ATOM 806 C CA . PHE A 1 100 ? 1.793 -1.561 -16.731 1.00 95.25 100 PHE A CA 1
ATOM 807 C C . PHE A 1 100 ? 1.599 -3.022 -17.103 1.00 95.25 100 PHE A C 1
ATOM 809 O O . PHE A 1 100 ? 0.706 -3.370 -17.873 1.00 95.25 100 PHE A O 1
ATOM 816 N N . VAL A 1 101 ? 2.418 -3.892 -16.517 1.00 93.00 101 VAL A N 1
ATOM 817 C CA . VAL A 1 101 ? 2.373 -5.329 -16.793 1.00 93.00 101 VAL A CA 1
ATOM 818 C C . VAL A 1 101 ? 2.069 -6.098 -15.517 1.00 93.00 101 VAL A C 1
ATOM 820 O O . VAL A 1 101 ? 2.802 -6.002 -14.534 1.00 93.00 101 VAL A O 1
ATOM 823 N N . SER A 1 102 ? 1.004 -6.893 -15.544 1.00 90.56 102 SER A N 1
ATOM 824 C CA . SER A 1 102 ? 0.693 -7.879 -14.513 1.00 90.56 102 SER A CA 1
ATOM 825 C C . SER A 1 102 ? 1.296 -9.227 -14.901 1.00 90.56 102 SER A C 1
ATOM 827 O O . SER A 1 102 ? 1.049 -9.710 -16.007 1.00 90.56 102 SER A O 1
ATOM 829 N N . ARG A 1 103 ? 2.092 -9.826 -14.003 1.00 82.81 103 ARG A N 1
ATOM 830 C CA . ARG A 1 103 ? 2.721 -11.145 -14.220 1.00 82.81 103 ARG A CA 1
ATOM 831 C C . ARG A 1 103 ? 2.065 -12.259 -13.408 1.00 82.81 103 ARG A C 1
ATOM 833 O O . ARG A 1 103 ? 1.732 -13.289 -13.963 1.00 82.81 103 ARG A O 1
ATOM 840 N N . HIS A 1 104 ? 1.810 -12.042 -12.117 1.00 78.56 104 HIS A N 1
ATOM 841 C CA . HIS A 1 104 ? 1.405 -13.120 -11.195 1.00 78.56 104 HIS A CA 1
ATOM 842 C C . HIS A 1 104 ? -0.080 -13.110 -10.806 1.00 78.56 104 HIS A C 1
ATOM 844 O O . HIS A 1 104 ? -0.507 -13.858 -9.925 1.00 78.56 104 HIS A O 1
ATOM 850 N N . ASP A 1 105 ? -0.905 -12.254 -11.418 1.00 80.06 105 ASP A N 1
ATOM 851 C CA . ASP A 1 105 ? -2.306 -12.146 -11.009 1.00 80.06 105 ASP A CA 1
ATOM 852 C C . ASP A 1 105 ? -3.238 -13.171 -11.644 1.00 80.06 105 ASP A C 1
ATOM 854 O O . ASP A 1 105 ? -4.302 -13.428 -11.064 1.00 80.06 105 ASP A O 1
ATOM 858 N N . ILE A 1 106 ? -2.849 -13.750 -12.782 1.00 79.31 106 ILE A N 1
ATOM 859 C CA . ILE A 1 106 ? -3.606 -14.803 -13.449 1.00 79.31 106 ILE A CA 1
ATOM 860 C C . ILE A 1 106 ? -2.925 -16.155 -13.205 1.00 79.31 106 ILE A C 1
ATOM 862 O O . ILE A 1 106 ? -1.790 -16.345 -13.645 1.00 79.31 106 ILE A O 1
ATOM 866 N N . PRO A 1 107 ? -3.601 -17.097 -12.518 1.00 71.00 107 PRO A N 1
ATOM 867 C CA . PRO A 1 107 ? -3.054 -18.414 -12.220 1.00 71.00 107 PRO A CA 1
ATOM 868 C C . PRO A 1 107 ? -2.619 -19.186 -13.466 1.00 71.00 107 PRO A C 1
ATOM 870 O O . PRO A 1 107 ? -3.124 -18.968 -14.569 1.00 71.00 107 PRO A O 1
ATOM 873 N N . LYS A 1 108 ? -1.719 -20.146 -13.247 1.00 70.50 108 LYS A N 1
ATOM 874 C CA . LYS A 1 108 ? -1.160 -21.004 -14.292 1.00 70.50 108 LYS A CA 1
ATOM 875 C C . LYS A 1 108 ? -2.253 -21.742 -15.065 1.00 70.50 108 LYS A C 1
ATOM 877 O O . LYS A 1 108 ? -3.139 -22.352 -14.466 1.00 70.50 108 LYS A O 1
ATOM 882 N N . GLY A 1 109 ? -2.160 -21.739 -16.391 1.00 62.97 109 GLY A N 1
ATOM 883 C CA . GLY A 1 109 ? -3.096 -22.452 -17.257 1.00 62.97 109 GLY A CA 1
ATOM 884 C C . GLY A 1 109 ? -2.744 -22.345 -18.739 1.00 62.97 109 GLY A C 1
ATOM 885 O O . GLY A 1 109 ? -2.074 -21.411 -19.171 1.00 62.97 109 GLY A O 1
ATOM 886 N N . ASN A 1 110 ? -3.207 -23.313 -19.535 1.00 52.94 110 ASN A N 1
ATOM 887 C CA . ASN A 1 110 ? -2.948 -23.369 -20.982 1.00 52.94 110 ASN A CA 1
ATOM 888 C C . ASN A 1 110 ? -4.000 -22.631 -21.832 1.00 52.94 110 ASN A C 1
ATOM 890 O O . ASN A 1 110 ? -3.891 -22.619 -23.058 1.00 52.94 110 ASN A O 1
ATOM 894 N N . PHE A 1 111 ? -5.014 -22.020 -21.212 1.00 60.38 111 PHE A N 1
ATOM 895 C CA . PHE A 1 111 ? -6.138 -21.416 -21.926 1.00 60.38 111 PHE A CA 1
ATOM 896 C C . PHE A 1 111 ? -6.532 -20.081 -21.291 1.00 60.38 111 PHE A C 1
ATOM 898 O O . PHE A 1 111 ? -6.841 -20.031 -20.101 1.00 60.38 111 PHE A O 1
ATOM 905 N N . LEU A 1 112 ? -6.567 -19.009 -22.093 1.00 65.56 112 LEU A N 1
ATOM 906 C CA . LEU A 1 112 ? -7.354 -17.830 -21.732 1.00 65.56 112 LEU A CA 1
ATOM 907 C C . LEU A 1 112 ? -8.818 -18.257 -21.676 1.00 65.56 112 LEU A C 1
ATOM 909 O O . LEU A 1 112 ? -9.372 -18.700 -22.684 1.00 65.56 112 LEU A O 1
ATOM 913 N N . HIS A 1 113 ? -9.449 -18.095 -20.520 1.00 68.12 113 HIS A N 1
ATOM 914 C CA . HIS A 1 113 ? -10.898 -18.165 -20.448 1.00 68.12 113 HIS A CA 1
ATOM 915 C C . HIS A 1 113 ? -11.469 -16.869 -21.051 1.00 68.12 113 HIS A C 1
ATOM 917 O O . HIS A 1 113 ? -10.865 -15.807 -20.864 1.00 68.12 113 HIS A O 1
ATOM 923 N N . PRO A 1 114 ? -12.638 -16.893 -21.719 1.00 68.50 114 PRO A N 1
ATOM 924 C CA . PRO A 1 114 ? -13.304 -15.678 -22.201 1.00 68.50 114 PRO A CA 1
ATOM 925 C C . PRO A 1 114 ? -13.475 -14.582 -21.135 1.00 68.50 114 PRO A C 1
ATOM 927 O O . PRO A 1 114 ? -13.572 -13.404 -21.467 1.00 68.50 114 PRO A O 1
ATOM 930 N N . ASP A 1 115 ? -13.467 -14.960 -19.854 1.00 80.12 115 ASP A N 1
ATOM 931 C CA . ASP A 1 115 ? -13.616 -14.040 -18.725 1.00 80.12 115 ASP A CA 1
ATOM 932 C C . ASP A 1 115 ? -12.302 -13.652 -18.028 1.00 80.12 115 ASP A C 1
ATOM 934 O O . ASP A 1 115 ? -12.348 -12.854 -17.097 1.00 80.12 115 ASP A O 1
ATOM 938 N N . THR A 1 116 ? -11.130 -14.134 -18.468 1.00 80.00 116 THR A N 1
ATOM 939 C CA . THR A 1 116 ? -9.834 -13.839 -17.819 1.00 80.00 116 THR A CA 1
ATOM 940 C C . THR A 1 116 ? -9.618 -12.335 -17.612 1.00 80.00 116 THR A C 1
ATOM 942 O O . THR A 1 116 ? -9.262 -11.910 -16.512 1.00 80.00 116 THR A O 1
ATOM 945 N N . TYR A 1 117 ? -9.902 -11.517 -18.628 1.00 83.06 117 TYR A N 1
ATOM 946 C CA . TYR A 1 117 ? -9.732 -10.064 -18.546 1.00 83.06 117 TYR A CA 1
ATOM 947 C C . TYR A 1 117 ? -10.732 -9.393 -17.589 1.00 83.06 117 TYR A C 1
ATOM 949 O O . TYR A 1 117 ? -10.390 -8.457 -16.860 1.00 83.06 117 TYR A O 1
ATOM 957 N N . LYS A 1 118 ? -11.973 -9.900 -17.527 1.00 84.44 118 LYS A N 1
ATOM 958 C CA . LYS A 1 118 ? -12.989 -9.423 -16.573 1.00 84.44 118 LYS A CA 1
ATOM 959 C C . LYS A 1 118 ? -12.622 -9.790 -15.139 1.00 84.44 118 LYS A C 1
ATOM 961 O O . LYS A 1 118 ? -12.782 -8.968 -14.237 1.00 84.44 118 LYS A O 1
ATOM 966 N N . THR A 1 119 ? -12.112 -11.003 -14.926 1.00 83.62 119 THR A N 1
ATOM 967 C CA . THR A 1 119 ? -11.610 -11.454 -13.625 1.00 83.62 119 THR A CA 1
ATOM 968 C C . THR A 1 119 ? -10.444 -10.583 -13.170 1.00 83.62 119 THR A C 1
ATOM 970 O O . THR A 1 119 ? -10.445 -10.141 -12.023 1.00 83.62 119 THR A O 1
ATOM 973 N N . LEU A 1 120 ? -9.493 -10.273 -14.059 1.00 86.50 120 LEU A N 1
ATOM 974 C CA . LEU A 1 120 ? -8.364 -9.400 -13.736 1.00 86.50 120 LEU A CA 1
ATOM 975 C C . LEU A 1 120 ? -8.819 -7.989 -13.352 1.00 86.50 120 LEU A C 1
ATOM 977 O O . LEU A 1 120 ? -8.415 -7.474 -12.312 1.00 86.50 120 LEU A O 1
ATOM 981 N N . ASN A 1 121 ? -9.707 -7.395 -14.154 1.00 88.81 121 ASN A N 1
ATOM 982 C CA . ASN A 1 121 ? -10.263 -6.072 -13.878 1.00 88.81 121 ASN A CA 1
ATOM 983 C C . ASN A 1 121 ? -10.987 -6.039 -12.520 1.00 88.81 121 ASN A C 1
ATOM 985 O O . ASN A 1 121 ? -10.708 -5.179 -11.688 1.00 88.81 121 ASN A O 1
ATOM 989 N N . SER A 1 122 ? -11.847 -7.028 -12.255 1.00 87.75 122 SER A N 1
ATOM 990 C CA . SER A 1 122 ? -12.572 -7.143 -10.981 1.00 87.75 122 SER A CA 1
ATOM 991 C C . SER A 1 122 ? -11.616 -7.309 -9.797 1.00 87.75 122 SER A C 1
ATOM 993 O O . SER A 1 122 ? -11.805 -6.689 -8.750 1.00 87.75 122 SER A O 1
ATOM 995 N N . LYS A 1 123 ? -10.552 -8.105 -9.971 1.00 87.81 123 LYS A N 1
ATOM 996 C CA . LYS A 1 123 ? -9.505 -8.309 -8.964 1.00 87.81 123 LYS A CA 1
ATOM 997 C C . LYS A 1 123 ? -8.785 -7.003 -8.640 1.00 87.81 123 LYS A C 1
ATOM 999 O O . LYS A 1 123 ? -8.609 -6.692 -7.464 1.00 87.81 123 LYS A O 1
ATOM 1004 N N . PHE A 1 124 ? -8.381 -6.230 -9.648 1.00 90.75 124 PHE A N 1
ATOM 1005 C CA . PHE A 1 124 ? -7.710 -4.951 -9.419 1.00 90.75 124 PHE A CA 1
ATOM 1006 C C . PHE A 1 124 ? -8.630 -3.910 -8.801 1.00 90.75 124 PHE A C 1
ATOM 1008 O O . PHE A 1 124 ? -8.219 -3.259 -7.845 1.00 90.75 124 PHE A O 1
ATOM 1015 N N . LYS A 1 125 ? -9.887 -3.823 -9.246 1.00 90.88 125 LYS A N 1
ATOM 1016 C CA . LYS A 1 125 ? -10.885 -2.962 -8.607 1.00 90.88 125 LYS A CA 1
ATOM 1017 C C . LYS A 1 125 ? -11.025 -3.287 -7.116 1.00 90.88 125 LYS A C 1
ATOM 1019 O O . LYS A 1 125 ? -10.899 -2.399 -6.279 1.00 90.88 125 LYS A O 1
ATOM 1024 N N . HIS A 1 126 ? -11.165 -4.570 -6.776 1.00 87.88 126 HIS A N 1
ATOM 1025 C CA . HIS A 1 126 ? -11.223 -5.017 -5.385 1.00 87.88 126 HIS A CA 1
ATOM 1026 C C . HIS A 1 126 ? -9.943 -4.689 -4.596 1.00 87.88 126 HIS A C 1
ATOM 1028 O O . HIS A 1 126 ? -10.020 -4.273 -3.437 1.00 87.88 126 HIS A O 1
ATOM 1034 N N . LYS A 1 127 ? -8.758 -4.874 -5.197 1.00 89.50 127 LYS A N 1
ATOM 1035 C CA . LYS A 1 127 ? -7.474 -4.513 -4.572 1.00 89.50 127 LYS A CA 1
ATOM 1036 C C . LYS A 1 127 ? -7.394 -3.017 -4.282 1.00 89.50 127 LYS A C 1
ATOM 1038 O O . LYS A 1 127 ? -7.020 -2.659 -3.173 1.00 89.50 127 LYS A O 1
ATOM 1043 N N . VAL A 1 128 ? -7.771 -2.166 -5.237 1.00 93.75 128 VAL A N 1
ATOM 1044 C CA . VAL A 1 128 ? -7.788 -0.704 -5.074 1.00 93.75 128 VAL A CA 1
ATOM 1045 C C . VAL A 1 128 ? -8.751 -0.304 -3.957 1.00 93.75 128 VAL A C 1
ATOM 1047 O O . VAL A 1 128 ? -8.353 0.409 -3.038 1.00 93.75 128 VAL A O 1
ATOM 1050 N N . GLU A 1 129 ? -9.985 -0.811 -3.973 1.00 91.06 129 GLU A N 1
ATOM 1051 C CA . GLU A 1 129 ? -10.979 -0.530 -2.927 1.00 91.06 129 GLU A CA 1
ATOM 1052 C C . GLU A 1 129 ? -10.484 -0.965 -1.541 1.00 91.06 129 GLU A C 1
ATOM 1054 O O . GLU A 1 129 ? -10.561 -0.203 -0.574 1.00 91.06 129 GLU A O 1
ATOM 1059 N N . SER A 1 130 ? -9.920 -2.171 -1.443 1.00 87.12 130 SER A N 1
ATOM 1060 C CA . SER A 1 130 ? -9.365 -2.702 -0.193 1.00 87.12 130 SER A CA 1
ATOM 1061 C C . SER A 1 130 ? -8.166 -1.890 0.293 1.00 87.12 130 SER A C 1
ATOM 1063 O O . SER A 1 130 ? -8.037 -1.636 1.490 1.00 87.12 130 SER A O 1
ATOM 1065 N N . PHE A 1 131 ? -7.304 -1.461 -0.629 1.00 92.88 131 PHE A N 1
ATOM 1066 C CA . PHE A 1 131 ? -6.139 -0.639 -0.339 1.00 92.88 131 PHE A CA 1
ATOM 1067 C C . PHE A 1 131 ? -6.550 0.709 0.261 1.00 92.88 131 PHE A C 1
ATOM 1069 O O . PHE A 1 131 ? -6.151 1.007 1.385 1.00 92.88 131 PHE A O 1
ATOM 1076 N N . TYR A 1 132 ? -7.421 1.478 -0.404 1.00 91.88 132 TYR A N 1
ATOM 1077 C CA . TYR A 1 132 ? -7.908 2.755 0.138 1.00 91.88 132 TYR A CA 1
ATOM 1078 C C . TYR A 1 132 ? -8.657 2.577 1.466 1.00 91.88 132 TYR A C 1
ATOM 1080 O O . TYR A 1 132 ? -8.462 3.360 2.395 1.00 91.88 132 TYR A O 1
ATOM 1088 N N . SER A 1 133 ? -9.455 1.512 1.597 1.00 86.06 133 SER A N 1
ATOM 1089 C CA . SER A 1 133 ? -10.177 1.211 2.840 1.00 86.06 133 SER A CA 1
ATOM 1090 C C . SER A 1 133 ? -9.232 0.953 4.015 1.00 86.06 133 SER A C 1
ATOM 1092 O O . SER A 1 133 ? -9.507 1.400 5.123 1.00 86.06 133 SER A O 1
ATOM 1094 N N . ARG A 1 134 ? -8.101 0.271 3.791 1.00 86.19 134 ARG A N 1
ATOM 1095 C CA . ARG A 1 134 ? -7.078 0.032 4.8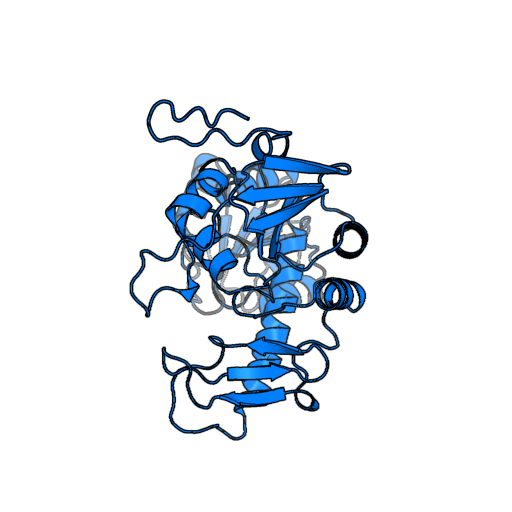24 1.00 86.19 134 ARG A CA 1
ATOM 1096 C C . ARG A 1 134 ? -6.239 1.276 5.107 1.00 86.19 134 ARG A C 1
ATOM 1098 O O . ARG A 1 134 ? -5.993 1.585 6.269 1.00 86.19 134 ARG A O 1
ATOM 1105 N N . MET A 1 135 ? -5.861 2.019 4.068 1.00 90.06 135 MET A N 1
ATOM 1106 C CA . MET A 1 135 ? -5.119 3.280 4.192 1.00 90.06 135 MET A CA 1
ATOM 1107 C C . MET A 1 135 ? -5.869 4.313 5.033 1.00 90.06 135 MET A C 1
ATOM 1109 O O . MET A 1 135 ? -5.243 5.083 5.759 1.00 90.06 135 MET A O 1
ATOM 1113 N N . ASN A 1 136 ? -7.207 4.270 5.027 1.00 85.38 136 ASN A N 1
ATOM 1114 C CA . ASN A 1 136 ? -8.025 5.095 5.908 1.00 85.38 136 ASN A CA 1
ATOM 1115 C C . ASN A 1 136 ? -7.714 4.905 7.388 1.00 85.38 136 ASN A C 1
ATOM 1117 O O . ASN A 1 136 ? -8.092 5.786 8.141 1.00 85.38 136 ASN A O 1
ATOM 1121 N N . PHE A 1 137 ? -7.046 3.835 7.825 1.00 83.44 137 PHE A N 1
ATOM 1122 C CA . PHE A 1 137 ? -6.688 3.598 9.227 1.00 83.44 137 PHE A CA 1
ATOM 1123 C C . PHE A 1 137 ? -5.272 4.039 9.592 1.00 83.44 137 PHE A C 1
ATOM 1125 O O . PHE A 1 137 ? -4.959 4.141 10.773 1.00 83.44 137 PHE A O 1
ATOM 1132 N N . CYS A 1 138 ? -4.438 4.360 8.607 1.00 88.88 138 CYS A N 1
ATOM 1133 C CA . CYS A 1 138 ? -3.052 4.734 8.837 1.00 88.88 138 CYS A CA 1
ATOM 1134 C C . CYS A 1 138 ? -2.926 6.223 9.189 1.00 88.88 138 CYS A C 1
ATOM 1136 O O . CYS A 1 138 ? -3.525 7.086 8.537 1.00 88.88 138 CYS A O 1
ATOM 1138 N N . LYS A 1 139 ? -2.128 6.525 10.216 1.00 91.25 139 LYS A N 1
ATOM 1139 C CA . LYS A 1 139 ? -1.669 7.871 10.577 1.00 91.25 139 LYS A CA 1
ATOM 1140 C C . LYS A 1 139 ? -0.336 8.192 9.890 1.00 91.25 139 LYS A C 1
ATOM 1142 O O . LYS A 1 139 ? -0.174 9.328 9.465 1.00 91.25 139 LYS A O 1
ATOM 1147 N N . LYS A 1 140 ? 0.570 7.221 9.713 1.00 95.00 140 LYS A N 1
ATOM 1148 C CA . LYS A 1 140 ? 1.877 7.391 9.050 1.00 95.00 140 LYS A CA 1
ATOM 1149 C C . LYS A 1 140 ? 2.222 6.213 8.136 1.00 95.00 140 LYS A C 1
ATOM 1151 O O . LYS A 1 140 ? 2.220 5.070 8.580 1.00 95.00 140 LYS A O 1
ATOM 1156 N N . VAL A 1 141 ? 2.557 6.468 6.871 1.00 97.00 141 VAL A N 1
ATOM 1157 C CA . VAL A 1 141 ? 2.847 5.412 5.877 1.00 97.00 141 VAL A CA 1
ATOM 1158 C C . VAL A 1 141 ? 4.133 5.699 5.125 1.00 97.00 141 VAL A C 1
ATOM 1160 O O . VAL A 1 141 ? 4.343 6.819 4.669 1.00 97.00 141 VAL A O 1
ATOM 1163 N N . LEU A 1 142 ? 4.962 4.669 4.945 1.00 98.00 142 LEU A N 1
ATOM 1164 C CA . LEU A 1 142 ? 6.118 4.709 4.056 1.00 98.00 142 LEU A CA 1
ATOM 1165 C C . LEU A 1 142 ? 5.779 4.055 2.720 1.00 98.00 142 LEU A C 1
ATOM 1167 O O . LEU A 1 142 ? 5.554 2.849 2.648 1.00 98.00 142 LEU A O 1
ATOM 1171 N N . PHE A 1 143 ? 5.798 4.835 1.648 1.00 98.19 143 PHE A N 1
ATOM 1172 C CA . PHE A 1 143 ? 5.743 4.308 0.293 1.00 98.19 143 PHE A CA 1
ATOM 1173 C C . PHE A 1 143 ? 7.148 4.019 -0.225 1.00 98.19 143 PHE A C 1
ATOM 1175 O O . PHE A 1 143 ? 8.049 4.837 -0.049 1.00 98.19 143 PHE A O 1
ATOM 1182 N N . VAL A 1 144 ? 7.334 2.874 -0.883 1.00 97.38 144 VAL A N 1
ATOM 1183 C CA . VAL A 1 144 ? 8.639 2.416 -1.376 1.00 97.38 144 VAL A CA 1
ATOM 1184 C C . VAL A 1 144 ? 8.570 2.105 -2.867 1.00 97.38 144 VAL A C 1
ATOM 1186 O O . VAL A 1 144 ? 7.695 1.359 -3.313 1.00 97.38 144 VAL A O 1
ATOM 1189 N N . ARG A 1 145 ? 9.514 2.642 -3.645 1.00 95.81 145 ARG A N 1
ATOM 1190 C CA . ARG A 1 145 ? 9.644 2.394 -5.090 1.00 95.81 145 ARG A CA 1
ATOM 1191 C C . ARG A 1 145 ? 11.100 2.137 -5.462 1.00 95.81 145 ARG A C 1
ATOM 1193 O O . ARG A 1 145 ? 11.958 2.906 -5.063 1.00 95.81 145 ARG A O 1
ATOM 1200 N N . HIS A 1 146 ? 11.382 1.116 -6.264 1.00 92.44 146 HIS A N 1
ATOM 1201 C CA . HIS A 1 146 ? 12.727 0.807 -6.768 1.00 92.44 146 HIS A CA 1
ATOM 1202 C C . HIS A 1 146 ? 12.802 1.131 -8.249 1.00 92.44 146 HIS A C 1
ATOM 1204 O O . HIS A 1 146 ? 12.162 0.466 -9.050 1.00 92.44 146 HIS A O 1
ATOM 1210 N N . THR A 1 147 ? 13.521 2.185 -8.621 1.00 92.00 147 THR A N 1
ATOM 1211 C CA . THR A 1 147 ? 13.646 2.600 -10.023 1.00 92.00 147 THR A CA 1
ATOM 1212 C C . THR A 1 147 ? 14.881 3.468 -10.225 1.00 92.00 147 THR A C 1
ATOM 1214 O O . THR A 1 147 ? 15.109 4.414 -9.473 1.00 92.00 147 THR A O 1
ATOM 1217 N N . ASN A 1 148 ? 15.665 3.167 -11.260 1.00 90.50 148 ASN A N 1
ATOM 1218 C CA . ASN A 1 148 ? 16.833 3.965 -11.640 1.00 90.50 148 ASN A CA 1
ATOM 1219 C C . ASN A 1 148 ? 16.441 5.166 -12.507 1.00 90.50 148 ASN A C 1
ATOM 1221 O O . ASN A 1 148 ? 16.977 6.266 -12.332 1.00 90.50 148 ASN A O 1
ATOM 1225 N N . ASP A 1 149 ? 15.443 4.964 -13.364 1.00 89.12 149 ASP A N 1
ATOM 1226 C CA . ASP A 1 149 ? 14.972 5.918 -14.361 1.00 89.12 149 ASP A CA 1
ATOM 1227 C C . ASP A 1 149 ? 13.886 6.817 -13.759 1.00 89.12 149 ASP A C 1
ATOM 1229 O O . ASP A 1 149 ? 12.692 6.677 -14.022 1.00 89.12 149 ASP A O 1
ATOM 1233 N N . VAL A 1 150 ? 14.307 7.721 -12.872 1.00 95.00 150 VAL A N 1
ATOM 1234 C CA . VAL A 1 150 ? 13.426 8.737 -12.285 1.00 95.00 150 VAL A CA 1
ATOM 1235 C C . VAL A 1 150 ? 14.192 10.013 -11.942 1.00 95.00 150 VAL A C 1
ATOM 1237 O O . VAL A 1 150 ? 15.282 9.974 -11.351 1.00 95.00 150 VAL A O 1
ATOM 1240 N N . THR A 1 151 ? 13.602 11.151 -12.293 1.00 96.62 151 THR A N 1
ATOM 1241 C CA . THR A 1 151 ? 14.096 12.494 -11.969 1.00 96.62 151 THR A CA 1
ATOM 1242 C C . THR A 1 151 ? 13.589 12.978 -10.608 1.00 96.62 151 THR A C 1
ATOM 1244 O O . THR A 1 151 ? 12.563 12.523 -10.108 1.00 96.62 151 THR A O 1
ATOM 1247 N N . ASN A 1 152 ? 14.268 13.958 -10.002 1.00 96.81 152 ASN A N 1
ATOM 1248 C CA . ASN A 1 152 ? 13.802 14.545 -8.739 1.00 96.81 152 ASN A CA 1
ATOM 1249 C C . ASN A 1 152 ? 12.419 15.204 -8.878 1.00 96.81 152 ASN A C 1
ATOM 1251 O O . ASN A 1 152 ? 11.625 15.124 -7.948 1.00 96.81 152 ASN A O 1
ATOM 1255 N N . SER A 1 153 ? 12.112 15.812 -10.031 1.00 97.44 153 SER A N 1
ATOM 1256 C CA . SER A 1 153 ? 10.785 16.380 -10.302 1.00 97.44 153 SER A CA 1
ATOM 1257 C C . SER A 1 153 ? 9.692 15.316 -10.284 1.00 97.44 153 SER A C 1
ATOM 1259 O O . SER A 1 153 ? 8.679 15.512 -9.626 1.00 97.44 153 SER A O 1
ATOM 1261 N N . GLU A 1 154 ? 9.920 14.157 -10.906 1.00 98.00 154 GLU A N 1
ATOM 1262 C CA . GLU A 1 154 ? 8.938 13.065 -10.902 1.00 98.00 154 GLU A CA 1
ATOM 1263 C C . GLU A 1 154 ? 8.742 12.460 -9.506 1.00 98.00 154 GLU A C 1
ATOM 1265 O O . GLU A 1 154 ? 7.634 12.061 -9.157 1.00 98.00 154 GLU A O 1
ATOM 1270 N N . ILE A 1 155 ? 9.798 12.413 -8.683 1.00 98.38 155 ILE A N 1
ATOM 1271 C CA . ILE A 1 155 ? 9.697 11.983 -7.278 1.00 98.38 155 ILE A CA 1
ATOM 1272 C C . ILE A 1 155 ? 8.819 12.957 -6.483 1.00 98.38 155 ILE A C 1
ATOM 1274 O O . ILE A 1 155 ? 7.969 12.517 -5.707 1.00 98.38 155 ILE A O 1
ATOM 1278 N N . ILE A 1 156 ? 9.008 14.265 -6.679 1.00 98.38 156 ILE A N 1
ATOM 1279 C CA . ILE A 1 156 ? 8.213 15.312 -6.020 1.00 98.38 156 ILE A CA 1
ATOM 1280 C C . ILE A 1 156 ? 6.753 15.255 -6.492 1.00 98.38 156 ILE A C 1
ATOM 1282 O O . ILE A 1 156 ? 5.839 15.321 -5.669 1.00 98.38 156 ILE A O 1
ATOM 1286 N N . ASP A 1 157 ? 6.512 15.066 -7.790 1.00 98.44 157 ASP A N 1
ATOM 1287 C CA . ASP A 1 157 ? 5.158 14.925 -8.333 1.00 98.44 157 ASP A CA 1
ATOM 1288 C C . ASP A 1 157 ? 4.463 13.675 -7.779 1.00 98.44 157 ASP A C 1
ATOM 1290 O O . ASP A 1 157 ? 3.334 13.761 -7.297 1.00 98.44 157 ASP A O 1
ATOM 1294 N N . LEU A 1 158 ? 5.160 12.534 -7.727 1.00 98.56 158 LEU A N 1
ATOM 1295 C CA . LEU A 1 158 ? 4.652 11.321 -7.084 1.00 98.56 158 LEU A CA 1
ATOM 1296 C C . LEU A 1 158 ? 4.314 11.560 -5.611 1.00 98.56 158 LEU A C 1
ATOM 1298 O O . LEU A 1 158 ? 3.237 11.181 -5.144 1.00 98.56 158 LEU A O 1
ATOM 1302 N N . LYS A 1 159 ? 5.215 12.209 -4.867 1.00 98.50 159 LYS A N 1
ATOM 1303 C CA . LYS A 1 159 ? 4.982 12.557 -3.465 1.00 98.50 159 LYS A CA 1
ATOM 1304 C C . LYS A 1 159 ? 3.724 13.408 -3.308 1.00 98.50 159 LYS A C 1
ATOM 1306 O O . LYS A 1 159 ? 2.910 13.140 -2.422 1.00 98.50 159 LYS A O 1
ATOM 1311 N N . LYS A 1 160 ? 3.540 14.399 -4.177 1.00 98.50 160 LYS A N 1
ATOM 1312 C CA . LYS A 1 160 ? 2.368 15.274 -4.187 1.00 98.50 160 LYS A CA 1
ATOM 1313 C C . LYS A 1 160 ? 1.079 14.493 -4.452 1.00 98.50 160 LYS A C 1
ATOM 1315 O O . LYS A 1 160 ? 0.132 14.659 -3.684 1.00 98.50 160 LYS A O 1
ATOM 1320 N N . SER A 1 161 ? 1.053 13.610 -5.450 1.00 98.56 161 SER A N 1
ATOM 1321 C CA . SER A 1 161 ? -0.103 12.748 -5.747 1.00 98.56 161 SER A CA 1
ATOM 1322 C C . SER A 1 161 ? -0.481 11.846 -4.565 1.00 98.56 161 SER A C 1
ATOM 1324 O O . SER A 1 161 ? -1.662 11.688 -4.241 1.00 98.56 161 SER A O 1
ATOM 1326 N N . LEU A 1 162 ? 0.514 11.299 -3.855 1.00 98.44 162 LEU A N 1
ATOM 1327 C CA . LEU A 1 162 ? 0.294 10.494 -2.647 1.00 98.44 162 LEU A CA 1
ATOM 1328 C C . LEU A 1 162 ? -0.289 11.329 -1.498 1.00 98.44 162 LEU A C 1
ATOM 1330 O O . LEU A 1 162 ? -1.284 10.931 -0.896 1.00 98.44 162 LEU A O 1
ATOM 1334 N N . VAL A 1 163 ? 0.284 12.502 -1.209 1.00 98.12 163 VAL A N 1
ATOM 1335 C CA . VAL A 1 163 ? -0.214 13.407 -0.153 1.00 98.12 163 VAL A CA 1
ATOM 1336 C C . VAL A 1 163 ? -1.648 13.859 -0.443 1.00 98.12 163 VAL A C 1
ATOM 1338 O O . VAL A 1 163 ? -2.484 13.886 0.458 1.00 98.12 163 VAL A O 1
ATOM 1341 N N . GLN A 1 164 ? -1.961 14.168 -1.703 1.00 97.56 164 GLN A N 1
ATOM 1342 C CA . GLN A 1 164 ? -3.316 14.540 -2.119 1.00 97.56 164 GLN A CA 1
ATOM 1343 C C . GLN A 1 164 ? -4.308 13.375 -2.006 1.00 97.56 164 GLN A C 1
ATOM 1345 O O . GLN A 1 164 ? -5.475 13.596 -1.686 1.00 97.56 164 GLN A O 1
ATOM 1350 N N . SER A 1 165 ? -3.851 12.141 -2.228 1.00 96.75 165 SER A N 1
ATOM 1351 C CA . SER A 1 165 ? -4.677 10.937 -2.086 1.00 96.75 165 SER A CA 1
ATOM 1352 C C . SER A 1 165 ? -4.972 10.572 -0.629 1.00 96.75 165 SER A C 1
ATOM 1354 O O . SER A 1 165 ? -6.011 9.970 -0.356 1.00 96.75 165 SER A O 1
ATOM 1356 N N . PHE A 1 166 ? -4.085 10.933 0.304 1.00 96.19 166 PHE A N 1
ATOM 1357 C CA . PHE A 1 166 ? -4.150 10.526 1.711 1.00 96.19 166 PHE A CA 1
ATOM 1358 C C . PHE A 1 166 ? -4.008 11.724 2.661 1.00 96.19 166 PHE A C 1
ATOM 1360 O O . PHE A 1 166 ? -3.098 11.788 3.481 1.00 96.19 166 PHE A O 1
ATOM 1367 N N . THR A 1 167 ? -4.938 12.678 2.582 1.00 93.75 167 THR A N 1
ATOM 1368 C CA . THR A 1 167 ? -4.859 13.972 3.294 1.00 93.75 167 THR A CA 1
ATOM 1369 C C . THR A 1 167 ? -4.820 13.884 4.823 1.00 93.75 167 THR A C 1
ATOM 1371 O O . THR A 1 167 ? -4.386 14.829 5.475 1.00 93.75 167 THR A O 1
ATOM 1374 N N . ASN A 1 168 ? -5.273 12.770 5.404 1.00 90.38 168 ASN A N 1
ATOM 1375 C CA . ASN A 1 168 ? -5.286 12.526 6.852 1.00 90.38 168 ASN A CA 1
ATOM 1376 C C . ASN A 1 168 ? -4.155 11.585 7.307 1.00 90.38 168 ASN A C 1
ATOM 1378 O O . ASN A 1 168 ? -4.237 11.006 8.393 1.00 90.38 168 ASN A O 1
ATOM 1382 N N . THR A 1 169 ? -3.139 11.390 6.465 1.00 94.56 169 THR A N 1
ATOM 1383 C CA . THR A 1 169 ? -2.025 10.472 6.697 1.00 94.56 169 THR A CA 1
ATOM 1384 C C . THR A 1 169 ? -0.708 11.198 6.439 1.00 94.56 169 THR A C 1
ATOM 1386 O O . THR A 1 169 ? -0.524 11.852 5.416 1.00 94.56 169 THR A O 1
ATOM 1389 N N . GLU A 1 170 ? 0.241 11.058 7.357 1.00 97.00 170 GLU A N 1
ATOM 1390 C CA . GLU A 1 170 ? 1.624 11.469 7.159 1.00 97.00 170 GLU A CA 1
ATOM 1391 C C . GLU A 1 170 ? 2.281 10.522 6.149 1.00 97.00 170 GLU A C 1
ATOM 1393 O O . GLU A 1 170 ? 2.557 9.351 6.424 1.00 97.00 170 GLU A O 1
ATOM 1398 N N . VAL A 1 171 ? 2.478 11.025 4.935 1.00 98.12 171 VAL A N 1
ATOM 1399 C CA . VAL A 1 171 ? 3.050 10.266 3.824 1.00 98.12 171 VAL A CA 1
ATOM 1400 C C . VAL A 1 171 ? 4.562 10.430 3.834 1.00 98.12 171 VAL A C 1
ATOM 1402 O O . VAL A 1 171 ? 5.068 11.547 3.749 1.00 98.12 171 VAL A O 1
ATOM 1405 N N . HIS A 1 172 ? 5.293 9.322 3.863 1.00 98.38 172 HIS A N 1
ATOM 1406 C CA . HIS A 1 172 ? 6.732 9.235 3.622 1.00 98.38 172 HIS A CA 1
ATOM 1407 C C . HIS A 1 172 ? 6.985 8.532 2.283 1.00 98.38 172 HIS A C 1
ATOM 1409 O O . HIS A 1 172 ? 6.214 7.658 1.889 1.00 98.38 172 HIS A O 1
ATOM 1415 N N . LEU A 1 173 ? 8.050 8.909 1.573 1.00 98.50 173 LEU A N 1
ATOM 1416 C CA . LEU A 1 173 ? 8.421 8.302 0.292 1.00 98.50 173 LEU A CA 1
ATOM 1417 C C . LEU A 1 173 ? 9.902 7.919 0.284 1.00 98.50 173 LEU A C 1
ATOM 1419 O O . LEU A 1 173 ? 10.770 8.743 0.561 1.00 98.50 173 LEU A O 1
ATOM 1423 N N . LEU A 1 174 ? 10.179 6.669 -0.066 1.00 97.69 174 LEU A N 1
ATOM 1424 C CA . LEU A 1 174 ? 11.517 6.121 -0.215 1.00 97.69 174 LEU A CA 1
ATOM 1425 C C . LEU A 1 174 ? 11.699 5.583 -1.635 1.00 97.69 174 LEU A C 1
ATOM 1427 O O . LEU A 1 174 ? 11.026 4.640 -2.054 1.00 97.69 174 LEU A O 1
ATOM 1431 N N . ILE A 1 175 ? 12.635 6.179 -2.366 1.00 97.19 175 ILE A N 1
ATOM 1432 C CA . ILE A 1 175 ? 13.072 5.701 -3.675 1.00 97.19 175 ILE A CA 1
ATOM 1433 C C . ILE A 1 175 ? 14.351 4.894 -3.492 1.00 97.19 175 ILE A C 1
ATOM 1435 O O . ILE A 1 175 ? 15.303 5.355 -2.873 1.00 97.19 175 ILE A O 1
ATOM 1439 N N . LEU A 1 176 ? 14.387 3.693 -4.043 1.00 94.56 176 LEU A N 1
ATOM 1440 C CA . LEU A 1 176 ? 15.556 2.831 -4.072 1.00 94.56 176 LEU A CA 1
ATOM 1441 C C . LEU A 1 176 ? 16.161 2.889 -5.475 1.00 94.56 176 LEU A C 1
ATOM 1443 O O . LEU A 1 176 ? 15.435 2.743 -6.463 1.00 94.56 176 LEU A O 1
ATOM 1447 N N . LYS A 1 177 ? 17.473 3.109 -5.563 1.00 92.81 177 LYS A N 1
ATOM 1448 C CA . LYS A 1 177 ? 18.241 3.120 -6.815 1.00 92.81 177 LYS A CA 1
ATOM 1449 C C . LYS A 1 177 ? 19.389 2.125 -6.743 1.00 92.81 177 LYS A C 1
ATOM 1451 O O . LYS A 1 177 ? 20.066 2.039 -5.722 1.00 92.81 177 LYS A O 1
ATOM 1456 N N . ASP A 1 178 ? 19.624 1.416 -7.837 1.00 90.19 178 ASP A N 1
ATOM 1457 C CA . ASP A 1 178 ? 20.819 0.604 -8.009 1.00 90.19 178 ASP A CA 1
ATOM 1458 C C . ASP A 1 178 ? 22.045 1.496 -8.185 1.00 90.19 178 ASP A C 1
ATOM 1460 O O . ASP A 1 178 ? 22.101 2.344 -9.077 1.00 90.19 178 ASP A O 1
ATOM 1464 N N . SER A 1 179 ? 23.046 1.296 -7.336 1.00 88.62 179 SER A N 1
ATOM 1465 C CA . SER A 1 179 ? 24.321 2.002 -7.409 1.00 88.62 179 SER A CA 1
ATOM 1466 C C . SER A 1 179 ? 25.409 1.202 -6.707 1.00 88.62 179 SER A C 1
ATOM 1468 O O . SER A 1 179 ? 25.162 0.574 -5.680 1.00 88.62 179 SER A O 1
ATOM 1470 N N . LEU A 1 180 ? 26.633 1.276 -7.232 1.00 84.31 180 LEU A N 1
ATOM 1471 C CA . LEU A 1 180 ? 27.826 0.814 -6.514 1.00 84.31 180 LEU A CA 1
ATOM 1472 C C . LEU A 1 180 ? 28.286 1.826 -5.455 1.00 84.31 180 LEU A C 1
ATOM 1474 O O . LEU A 1 180 ? 28.939 1.452 -4.483 1.00 84.31 180 LEU A O 1
ATOM 1478 N N . ASP A 1 181 ? 27.942 3.100 -5.646 1.00 87.62 181 ASP A N 1
ATOM 1479 C CA . ASP A 1 181 ? 28.186 4.162 -4.680 1.00 87.62 181 ASP A CA 1
ATOM 1480 C C . ASP A 1 181 ? 26.985 4.253 -3.739 1.00 87.62 181 ASP A C 1
ATOM 1482 O O . ASP A 1 181 ? 25.982 4.907 -4.045 1.00 87.62 181 ASP A O 1
ATOM 1486 N N . GLU A 1 182 ? 27.083 3.552 -2.611 1.00 88.75 182 GLU A N 1
ATOM 1487 C CA . GLU A 1 182 ? 26.009 3.478 -1.626 1.00 88.75 182 GLU A CA 1
ATOM 1488 C C . GLU A 1 182 ? 25.896 4.766 -0.808 1.00 88.75 182 GLU A C 1
ATOM 1490 O O . GLU A 1 182 ? 26.855 5.216 -0.172 1.00 88.75 182 GLU A O 1
ATOM 1495 N N . ASN A 1 183 ? 24.715 5.377 -0.815 1.00 91.12 183 ASN A N 1
ATOM 1496 C CA . ASN A 1 183 ? 24.443 6.621 -0.101 1.00 91.12 183 ASN A CA 1
ATOM 1497 C C . ASN A 1 183 ? 22.941 6.842 0.102 1.00 91.12 183 ASN A C 1
ATOM 1499 O O . ASN A 1 183 ? 22.105 6.179 -0.515 1.00 91.12 183 ASN A O 1
ATOM 1503 N N . VAL A 1 184 ? 22.607 7.802 0.964 1.00 92.88 184 VAL A N 1
ATOM 1504 C CA . VAL A 1 184 ? 21.237 8.299 1.113 1.00 92.88 184 VAL A CA 1
ATOM 1505 C C . VAL A 1 184 ? 21.177 9.794 0.862 1.00 92.88 184 VAL A C 1
ATOM 1507 O O . VAL A 1 184 ? 21.926 10.567 1.460 1.00 92.88 184 VAL A O 1
ATOM 1510 N N . HIS A 1 185 ? 20.233 10.197 0.016 1.00 92.31 185 HIS A N 1
ATOM 1511 C CA . HIS A 1 185 ? 19.938 11.589 -0.297 1.00 92.31 185 HIS A CA 1
ATOM 1512 C C . HIS A 1 185 ? 18.531 11.932 0.161 1.00 92.31 185 HIS A C 1
ATOM 1514 O O . HIS A 1 185 ? 17.565 11.289 -0.244 1.00 92.31 185 HIS A O 1
ATOM 1520 N N . LYS A 1 186 ? 18.395 12.986 0.958 1.00 94.94 186 LYS A N 1
ATOM 1521 C CA . LYS A 1 186 ? 17.093 13.590 1.227 1.00 94.94 186 LYS A CA 1
ATOM 1522 C C . LYS A 1 186 ? 16.758 14.557 0.100 1.00 94.94 186 LYS A C 1
ATOM 1524 O O . LYS A 1 186 ? 17.542 15.458 -0.188 1.00 94.94 186 LYS A O 1
ATOM 1529 N N . ILE A 1 187 ? 15.614 14.351 -0.543 1.00 95.00 187 ILE A N 1
ATOM 1530 C CA . ILE A 1 187 ? 15.123 15.235 -1.609 1.00 95.00 187 ILE A CA 1
ATOM 1531 C C . ILE A 1 187 ? 14.371 16.408 -0.993 1.00 95.00 187 ILE A C 1
ATOM 1533 O O . ILE A 1 187 ? 14.601 17.559 -1.350 1.00 95.00 187 ILE A O 1
ATOM 1537 N N . GLU A 1 188 ? 13.506 16.105 -0.029 1.00 94.50 188 GLU A N 1
ATOM 1538 C CA . GLU A 1 188 ? 12.714 17.069 0.726 1.00 94.50 188 GLU A CA 1
ATOM 1539 C C . GLU A 1 188 ? 12.227 16.427 2.034 1.00 94.50 188 GLU A C 1
ATOM 1541 O O . GLU A 1 188 ? 12.614 15.308 2.382 1.00 94.50 188 GLU A O 1
ATOM 1546 N N . HIS A 1 189 ? 11.387 17.133 2.792 1.00 93.62 189 HIS A N 1
ATOM 1547 C CA . HIS A 1 189 ? 10.810 16.585 4.015 1.00 93.62 189 HIS A CA 1
ATOM 1548 C C . HIS A 1 189 ? 10.060 15.273 3.739 1.00 93.62 189 HIS A C 1
ATOM 1550 O O . HIS A 1 189 ? 9.199 15.191 2.862 1.00 93.62 189 HIS A O 1
ATOM 1556 N N . SER A 1 190 ? 10.394 14.241 4.511 1.00 96.19 190 SER A N 1
ATOM 1557 C CA . SER A 1 190 ? 9.793 12.913 4.409 1.00 96.19 190 SER A CA 1
ATOM 1558 C C . SER A 1 190 ? 9.935 12.224 3.041 1.00 96.19 190 SER A C 1
ATOM 1560 O O . SER A 1 190 ? 9.092 11.392 2.683 1.00 96.19 190 SER A O 1
ATOM 1562 N N . THR A 1 191 ? 10.970 12.568 2.266 1.00 98.00 191 THR A N 1
ATOM 1563 C CA . THR A 1 191 ? 11.237 11.987 0.943 1.00 98.00 191 THR A CA 1
ATOM 1564 C C . THR A 1 191 ? 12.737 11.757 0.734 1.00 98.00 191 THR A C 1
ATOM 1566 O O . THR A 1 191 ? 13.526 12.707 0.726 1.00 98.00 191 THR A O 1
ATOM 1569 N N . TRP A 1 192 ? 13.134 10.501 0.512 1.00 97.44 192 TRP A N 1
ATOM 1570 C CA . TRP A 1 192 ? 14.540 10.088 0.402 1.00 97.44 192 TRP A CA 1
ATOM 1571 C C . TRP A 1 192 ? 14.802 9.206 -0.823 1.00 97.44 192 TRP A C 1
ATOM 1573 O O . TRP A 1 192 ? 13.915 8.495 -1.298 1.00 97.44 192 TRP A O 1
ATOM 1583 N N . ILE A 1 193 ? 16.049 9.215 -1.292 1.00 96.38 193 ILE A N 1
ATOM 1584 C CA . ILE A 1 193 ? 16.619 8.244 -2.227 1.00 96.38 193 ILE A CA 1
ATOM 1585 C C . ILE A 1 193 ? 17.701 7.456 -1.492 1.00 96.38 193 ILE A C 1
ATOM 1587 O O . ILE A 1 193 ? 18.643 8.059 -0.982 1.00 96.38 193 ILE A O 1
ATOM 1591 N N . VAL A 1 194 ? 17.607 6.129 -1.485 1.00 94.75 194 VAL A N 1
ATOM 1592 C CA . VAL A 1 194 ? 18.697 5.244 -1.065 1.00 94.75 194 VAL A CA 1
ATOM 1593 C C . VAL A 1 194 ? 19.290 4.574 -2.293 1.00 94.75 194 VAL A C 1
ATOM 1595 O O . VAL A 1 194 ? 18.602 3.858 -3.022 1.00 94.75 194 VAL A O 1
ATOM 1598 N N . CYS A 1 195 ? 20.578 4.800 -2.505 1.00 92.25 195 CYS A N 1
ATOM 1599 C CA . CYS A 1 195 ? 21.360 4.122 -3.520 1.00 92.25 195 CYS A CA 1
ATOM 1600 C C . CYS A 1 195 ? 22.065 2.926 -2.871 1.00 92.25 195 CYS A C 1
ATOM 1602 O O . CYS A 1 195 ? 22.794 3.106 -1.896 1.00 92.25 195 CYS A O 1
ATOM 1604 N N . SER A 1 196 ? 21.846 1.721 -3.390 1.00 89.50 196 SER A N 1
ATOM 1605 C CA . SER A 1 196 ? 22.536 0.499 -2.960 1.00 89.50 196 SER A CA 1
ATOM 1606 C C . SER A 1 196 ? 22.543 -0.527 -4.094 1.00 89.50 196 SER A C 1
ATOM 1608 O O . SER A 1 196 ? 21.937 -0.311 -5.138 1.00 89.50 196 SER A O 1
ATOM 1610 N N . ASN A 1 197 ? 23.237 -1.645 -3.932 1.00 85.56 197 ASN A N 1
ATOM 1611 C CA . ASN A 1 197 ? 23.359 -2.673 -4.959 1.00 85.56 197 ASN A CA 1
ATOM 1612 C C . ASN A 1 197 ? 22.238 -3.727 -4.842 1.00 85.56 197 ASN A C 1
ATOM 1614 O O . ASN A 1 197 ? 22.485 -4.865 -4.448 1.00 85.56 197 ASN A O 1
ATOM 1618 N N . PHE A 1 198 ? 20.995 -3.359 -5.177 1.00 80.31 198 PHE A N 1
ATOM 1619 C CA . PHE A 1 198 ? 19.818 -4.234 -5.006 1.00 80.31 198 PHE A CA 1
ATOM 1620 C C . PHE A 1 198 ? 19.722 -5.378 -6.020 1.00 80.31 198 PHE A C 1
ATOM 1622 O O . PHE A 1 198 ? 18.992 -6.345 -5.797 1.00 80.31 198 PHE A O 1
ATOM 1629 N N . ASN A 1 199 ? 20.437 -5.266 -7.137 1.00 69.25 199 ASN A N 1
ATOM 1630 C CA . ASN A 1 199 ? 20.358 -6.181 -8.274 1.00 69.25 199 ASN A CA 1
ATOM 1631 C C . ASN A 1 199 ? 21.570 -7.123 -8.400 1.00 69.25 199 ASN A C 1
ATOM 1633 O O . ASN A 1 199 ? 21.800 -7.679 -9.475 1.00 69.25 199 ASN A O 1
ATOM 1637 N N . TYR A 1 200 ? 22.359 -7.334 -7.340 1.00 57.16 200 TYR A N 1
ATOM 1638 C CA . TYR A 1 200 ? 23.535 -8.203 -7.431 1.00 57.16 200 TYR A CA 1
ATOM 1639 C C . TYR A 1 200 ? 23.157 -9.676 -7.681 1.00 57.16 200 TYR A C 1
ATOM 1641 O O . TYR A 1 200 ? 22.596 -10.392 -6.851 1.00 57.16 200 TYR A O 1
ATOM 1649 N N . THR A 1 201 ? 23.486 -10.142 -8.884 1.00 54.88 201 THR A N 1
ATOM 1650 C CA . THR A 1 201 ? 23.133 -11.453 -9.428 1.00 54.88 201 THR A CA 1
ATOM 1651 C C . THR A 1 201 ? 24.131 -12.531 -8.998 1.00 54.88 201 THR A C 1
ATOM 1653 O O . THR A 1 201 ? 25.026 -12.909 -9.751 1.00 54.88 201 THR A O 1
ATOM 1656 N N . GLY A 1 202 ? 23.972 -13.056 -7.786 1.00 49.81 202 GLY A N 1
ATOM 1657 C CA . GLY A 1 202 ? 24.537 -14.356 -7.378 1.00 49.81 202 GLY A CA 1
ATOM 1658 C C . GLY A 1 202 ? 23.495 -15.484 -7.338 1.00 49.81 202 GLY A C 1
ATOM 1659 O O . GLY A 1 202 ? 23.783 -16.591 -6.884 1.00 49.81 202 GLY A O 1
ATOM 1660 N N . ILE A 1 203 ? 22.259 -15.192 -7.750 1.00 52.22 203 ILE A N 1
ATOM 1661 C CA . ILE A 1 203 ? 21.063 -15.987 -7.459 1.00 52.22 203 ILE A CA 1
ATOM 1662 C C . ILE A 1 203 ? 20.681 -16.857 -8.669 1.00 52.22 203 ILE A C 1
ATOM 1664 O O . ILE A 1 203 ? 20.877 -16.473 -9.821 1.00 52.22 203 ILE A O 1
ATOM 1668 N N . LYS A 1 204 ? 20.133 -18.055 -8.407 1.00 53.00 204 LYS A N 1
ATOM 1669 C CA . LYS A 1 204 ? 19.608 -18.975 -9.435 1.00 53.00 204 LYS A CA 1
ATOM 1670 C C . LYS A 1 204 ? 18.628 -18.243 -10.379 1.00 53.00 204 LYS A C 1
ATOM 1672 O O . LYS A 1 204 ? 17.816 -17.473 -9.869 1.00 53.00 204 LYS A O 1
ATOM 1677 N N . PRO A 1 205 ? 18.606 -18.550 -11.695 1.00 54.38 205 PRO A N 1
ATOM 1678 C CA . PRO A 1 205 ? 17.755 -17.871 -12.687 1.00 54.38 205 PRO A CA 1
ATOM 1679 C C . PRO A 1 205 ? 16.287 -17.710 -12.260 1.00 54.38 205 PRO A C 1
ATOM 1681 O O . PRO A 1 205 ? 15.691 -16.655 -12.425 1.00 54.38 205 PRO A O 1
ATOM 1684 N N . ASN A 1 206 ? 15.739 -18.728 -11.598 1.00 54.47 206 ASN A N 1
ATOM 1685 C CA . ASN A 1 206 ? 14.331 -18.805 -11.199 1.00 54.47 206 ASN A CA 1
ATOM 1686 C C . ASN A 1 206 ? 13.967 -17.914 -9.989 1.00 54.47 206 ASN A C 1
ATOM 1688 O O . ASN A 1 206 ? 12.835 -17.947 -9.523 1.00 54.47 206 ASN A O 1
ATOM 1692 N N . LEU A 1 207 ? 14.930 -17.192 -9.411 1.00 59.59 207 LEU A N 1
ATOM 1693 C CA . LEU A 1 207 ? 14.739 -16.296 -8.263 1.00 59.59 207 LEU A CA 1
ATOM 1694 C C . LEU A 1 207 ? 15.247 -14.875 -8.553 1.00 59.59 207 LEU A C 1
ATOM 1696 O O . LEU A 1 207 ? 15.217 -14.027 -7.665 1.00 59.59 207 LEU A O 1
ATOM 1700 N N . VAL A 1 208 ? 15.695 -14.605 -9.786 1.00 62.78 208 VAL A N 1
ATOM 1701 C CA . VAL A 1 208 ? 16.283 -13.317 -10.191 1.00 62.78 208 VAL A CA 1
ATOM 1702 C C . VAL A 1 208 ? 15.305 -12.161 -9.981 1.00 62.78 208 VAL A C 1
ATOM 1704 O O . VAL A 1 208 ? 15.722 -11.076 -9.587 1.00 62.78 208 VAL A O 1
ATOM 1707 N N . TRP A 1 209 ? 13.998 -12.398 -10.145 1.00 70.44 209 TRP A N 1
ATOM 1708 C CA . TRP A 1 209 ? 12.981 -11.363 -9.955 1.00 70.44 209 TRP A CA 1
ATOM 1709 C C . TRP A 1 209 ? 12.879 -10.850 -8.512 1.00 70.44 209 TRP A C 1
ATOM 1711 O O . TRP A 1 209 ? 12.334 -9.770 -8.309 1.00 70.44 209 TRP A O 1
ATOM 1721 N N . LYS A 1 210 ? 13.404 -11.579 -7.514 1.00 71.50 210 LYS A N 1
ATOM 1722 C CA . LYS A 1 210 ? 13.415 -11.149 -6.105 1.00 71.50 210 LYS A CA 1
ATOM 1723 C C . LYS A 1 210 ? 14.537 -10.156 -5.779 1.00 71.50 210 LYS A C 1
ATOM 1725 O O . LYS A 1 210 ? 14.502 -9.559 -4.706 1.00 71.50 210 LYS A O 1
ATOM 1730 N N . GLY A 1 211 ? 15.507 -9.966 -6.676 1.00 74.62 211 GLY A N 1
ATOM 1731 C CA . GLY A 1 211 ? 16.706 -9.162 -6.412 1.00 74.62 211 GLY A CA 1
ATOM 1732 C C . GLY A 1 211 ? 17.621 -9.768 -5.336 1.00 74.62 211 GLY A C 1
ATOM 1733 O O . GLY A 1 211 ? 17.419 -10.900 -4.892 1.00 74.62 211 GLY A O 1
ATOM 1734 N N . ASP A 1 212 ? 18.642 -9.018 -4.914 1.00 78.31 212 ASP A N 1
ATOM 1735 C CA . ASP A 1 212 ? 19.573 -9.422 -3.853 1.00 78.31 212 ASP A CA 1
ATOM 1736 C C . ASP A 1 212 ? 18.968 -9.193 -2.465 1.00 78.31 212 ASP A C 1
ATOM 1738 O O . ASP A 1 212 ? 19.103 -8.122 -1.871 1.00 78.31 212 ASP A O 1
ATOM 1742 N N . PHE A 1 213 ? 18.317 -10.227 -1.931 1.00 80.31 213 PHE A N 1
ATOM 1743 C CA . PHE A 1 213 ? 17.685 -10.199 -0.611 1.00 80.31 213 PHE A CA 1
ATOM 1744 C C . PHE A 1 213 ? 18.578 -9.623 0.504 1.00 80.31 213 PHE A C 1
ATOM 1746 O O . PHE A 1 213 ? 18.058 -8.958 1.400 1.00 80.31 213 PHE A O 1
ATOM 1753 N N . ILE A 1 214 ? 19.899 -9.851 0.472 1.00 80.25 214 ILE A N 1
ATOM 1754 C CA . ILE A 1 214 ? 20.808 -9.336 1.506 1.00 80.25 214 ILE A CA 1
ATOM 1755 C C . ILE A 1 214 ? 20.813 -7.806 1.463 1.00 80.25 214 ILE A C 1
ATOM 1757 O O . ILE A 1 214 ? 20.571 -7.176 2.492 1.00 80.25 214 ILE A O 1
ATOM 1761 N N . ALA A 1 215 ? 20.983 -7.220 0.275 1.00 82.12 215 ALA A N 1
ATOM 1762 C CA . ALA A 1 215 ? 20.971 -5.770 0.079 1.00 82.12 215 ALA A CA 1
ATOM 1763 C C . ALA A 1 215 ? 19.631 -5.140 0.498 1.00 82.12 215 ALA A C 1
ATOM 1765 O O . ALA A 1 215 ? 19.598 -4.122 1.192 1.00 82.12 215 ALA A O 1
ATOM 1766 N N . TRP A 1 216 ? 18.504 -5.774 0.154 1.00 88.56 216 TRP A N 1
ATOM 1767 C CA . TRP A 1 216 ? 17.188 -5.322 0.623 1.00 88.56 216 TRP A CA 1
ATOM 1768 C C . TRP A 1 216 ? 17.070 -5.382 2.150 1.00 88.56 216 TRP A C 1
ATOM 1770 O O . TRP A 1 216 ? 16.544 -4.453 2.770 1.00 88.56 216 TRP A O 1
ATOM 1780 N N . SER A 1 217 ? 17.568 -6.455 2.773 1.00 87.06 217 SER A N 1
ATOM 1781 C CA . SER A 1 217 ? 17.472 -6.655 4.221 1.00 87.06 217 SER A CA 1
ATOM 1782 C C . SER A 1 217 ? 18.305 -5.646 5.016 1.00 87.06 217 SER A C 1
ATOM 1784 O O . SER A 1 217 ? 17.884 -5.236 6.098 1.00 87.06 217 SER A O 1
ATOM 1786 N N . GLU A 1 218 ? 19.424 -5.151 4.480 1.00 86.44 218 GLU A N 1
ATOM 1787 C CA . GLU A 1 218 ? 20.236 -4.113 5.137 1.00 86.44 218 GLU A CA 1
ATOM 1788 C C . GLU A 1 218 ? 19.469 -2.807 5.399 1.00 86.44 218 GLU A C 1
ATOM 1790 O O . GLU A 1 218 ? 19.780 -2.077 6.351 1.00 86.44 218 GLU A O 1
ATOM 1795 N N . ILE A 1 219 ? 18.461 -2.518 4.572 1.00 90.19 219 ILE A N 1
ATOM 1796 C CA . ILE A 1 219 ? 17.559 -1.376 4.736 1.00 90.19 219 ILE A CA 1
ATOM 1797 C C . ILE A 1 219 ? 16.306 -1.812 5.488 1.00 90.19 219 ILE A C 1
ATOM 1799 O O . ILE A 1 219 ? 15.951 -1.212 6.500 1.00 90.19 219 ILE A O 1
ATOM 1803 N N . PHE A 1 220 ? 15.625 -2.854 5.013 1.00 92.06 220 PHE A N 1
ATOM 1804 C CA . PHE A 1 220 ? 14.296 -3.199 5.513 1.00 92.06 220 PHE A CA 1
ATOM 1805 C C . PHE A 1 220 ? 14.318 -3.708 6.957 1.00 92.06 220 PHE A C 1
ATOM 1807 O O . PHE A 1 220 ? 13.423 -3.359 7.717 1.00 92.06 220 PHE A O 1
ATOM 1814 N N . SER A 1 221 ? 15.362 -4.413 7.397 1.00 90.19 221 SER A N 1
ATOM 1815 C CA . SER A 1 221 ? 15.468 -4.873 8.795 1.00 90.19 221 SER A CA 1
ATOM 1816 C C . SER A 1 221 ? 15.509 -3.742 9.834 1.00 90.19 221 SER A C 1
ATOM 1818 O O . SER A 1 221 ? 15.251 -3.977 11.013 1.00 90.19 221 SER A O 1
ATOM 1820 N N . LYS A 1 222 ? 15.831 -2.512 9.412 1.00 91.75 222 LYS A N 1
ATOM 1821 C CA . LYS A 1 222 ? 15.886 -1.321 10.273 1.00 91.75 222 LYS A CA 1
ATOM 1822 C C . LYS A 1 222 ? 14.568 -0.543 10.297 1.00 91.75 222 LYS A C 1
ATOM 1824 O O . LYS A 1 222 ? 14.390 0.313 11.163 1.00 91.75 222 LYS A O 1
ATOM 1829 N N . LEU A 1 223 ? 13.662 -0.808 9.353 1.00 94.00 223 LEU A N 1
ATOM 1830 C CA . LEU A 1 223 ? 12.334 -0.203 9.328 1.00 94.00 223 LEU A CA 1
ATOM 1831 C C . LEU A 1 223 ? 11.459 -0.827 10.413 1.00 94.00 223 LEU A C 1
ATOM 1833 O O . LEU A 1 223 ? 11.572 -2.011 10.726 1.00 94.00 223 LEU A O 1
ATOM 1837 N N . LYS A 1 224 ? 10.563 -0.020 10.980 1.00 92.38 224 LYS A N 1
ATOM 1838 C CA . LYS A 1 224 ? 9.683 -0.446 12.068 1.00 92.38 224 LYS A CA 1
ATOM 1839 C C . LYS A 1 224 ? 8.239 -0.232 11.670 1.00 92.38 224 LYS A C 1
ATOM 1841 O O . LYS A 1 224 ? 7.870 0.841 11.190 1.00 92.38 224 LYS A O 1
ATOM 1846 N N . ILE A 1 225 ? 7.427 -1.251 11.906 1.00 90.94 225 ILE A N 1
ATOM 1847 C CA . ILE A 1 225 ? 5.986 -1.191 11.715 1.00 90.94 225 ILE A CA 1
ATOM 1848 C C . ILE A 1 225 ? 5.298 -1.353 13.063 1.00 90.94 225 ILE A C 1
ATOM 1850 O O . ILE A 1 225 ? 5.741 -2.151 13.888 1.00 90.94 225 ILE A O 1
ATOM 1854 N N . LEU A 1 226 ? 4.224 -0.603 13.292 1.00 85.25 226 LEU A N 1
ATOM 1855 C CA . LEU A 1 226 ? 3.324 -0.886 14.405 1.00 85.25 226 LEU A CA 1
ATOM 1856 C C . LEU A 1 226 ? 2.636 -2.227 14.133 1.00 85.25 226 LEU A C 1
ATOM 1858 O O . LEU A 1 226 ? 2.180 -2.486 13.012 1.00 85.25 226 LEU A O 1
ATOM 1862 N N . SER A 1 227 ? 2.553 -3.100 15.130 1.00 82.12 227 SER A N 1
ATOM 1863 C CA . SER A 1 227 ? 1.785 -4.335 14.979 1.00 82.12 227 SER A CA 1
ATOM 1864 C C . SER A 1 227 ? 0.284 -4.030 14.877 1.00 82.12 227 SER A C 1
ATOM 1866 O O . SER A 1 227 ? -0.202 -2.981 15.310 1.00 82.12 227 SER A O 1
ATOM 1868 N N . TYR A 1 228 ? -0.482 -4.950 14.280 1.00 79.06 228 TYR A N 1
ATOM 1869 C CA . TYR A 1 228 ? -1.947 -4.838 14.249 1.00 79.06 228 TYR A CA 1
ATOM 1870 C C . TYR A 1 228 ? -2.551 -4.794 15.649 1.00 79.06 228 TYR A C 1
ATOM 1872 O O . TYR A 1 228 ? -3.489 -4.033 15.883 1.00 79.06 228 TYR A O 1
ATOM 1880 N N . LEU A 1 229 ? -1.974 -5.560 16.574 1.00 83.31 229 LEU A N 1
ATOM 1881 C CA . LEU A 1 229 ? -2.406 -5.613 17.958 1.00 83.31 229 LEU A CA 1
ATOM 1882 C C . LEU A 1 229 ? -2.172 -4.286 18.685 1.00 83.31 229 LEU A C 1
ATOM 1884 O O . LEU A 1 229 ? -3.085 -3.789 19.337 1.00 83.31 229 LEU A O 1
ATOM 1888 N N . GLU A 1 230 ? -0.996 -3.672 18.521 1.00 85.06 230 GLU A N 1
ATOM 1889 C CA . GLU A 1 230 ? -0.694 -2.356 19.102 1.00 85.06 230 GLU A CA 1
ATOM 1890 C C . GLU A 1 230 ? -1.627 -1.273 18.554 1.00 85.06 230 GLU A C 1
ATOM 1892 O O . GLU A 1 230 ? -2.177 -0.492 19.332 1.00 85.06 230 GLU A O 1
ATOM 1897 N N . ARG A 1 231 ? -1.876 -1.271 17.235 1.00 81.88 231 ARG A N 1
ATOM 1898 C CA . ARG A 1 231 ? -2.846 -0.355 16.611 1.00 81.88 231 ARG A CA 1
ATOM 1899 C C . ARG A 1 231 ? -4.246 -0.542 17.178 1.00 81.88 231 ARG A C 1
ATOM 1901 O O . ARG A 1 231 ? -4.916 0.435 17.504 1.00 81.88 231 ARG A O 1
ATOM 1908 N N . LEU A 1 232 ? -4.700 -1.788 17.285 1.00 86.31 232 LEU A N 1
ATOM 1909 C CA . LEU A 1 232 ? -6.009 -2.085 17.845 1.00 86.31 232 LEU A CA 1
ATOM 1910 C C . LEU A 1 232 ? -6.099 -1.606 19.301 1.00 86.31 232 LEU A C 1
ATOM 1912 O O . LEU A 1 232 ? -7.085 -0.977 19.675 1.00 86.31 232 LEU A O 1
ATOM 1916 N N . GLU A 1 233 ? -5.067 -1.852 20.109 1.00 88.12 233 GLU A N 1
ATOM 1917 C CA . GLU A 1 233 ? -5.017 -1.411 21.505 1.00 88.12 233 GLU A CA 1
ATOM 1918 C C . GLU A 1 233 ? -5.063 0.125 21.621 1.00 88.12 233 GLU A C 1
ATOM 1920 O O . GLU A 1 233 ? -5.756 0.658 22.488 1.00 88.12 233 GLU A O 1
ATOM 1925 N N . GLU A 1 234 ? -4.374 0.859 20.741 1.00 85.88 234 GLU A N 1
ATOM 1926 C CA . GLU A 1 234 ? -4.447 2.326 20.667 1.00 85.88 234 GLU A CA 1
ATOM 1927 C C . GLU A 1 234 ? -5.854 2.809 20.289 1.00 85.88 234 GLU A C 1
ATOM 1929 O O . GLU A 1 234 ? -6.419 3.670 20.964 1.00 85.88 234 GLU A O 1
ATOM 1934 N N . ILE A 1 235 ? -6.465 2.214 19.262 1.00 84.44 235 ILE A N 1
ATOM 1935 C CA . ILE A 1 235 ? -7.804 2.595 18.797 1.00 84.44 235 ILE A CA 1
ATOM 1936 C C . ILE A 1 235 ? -8.859 2.331 19.867 1.00 84.44 235 ILE A C 1
ATOM 1938 O O . ILE A 1 235 ? -9.718 3.180 20.102 1.00 84.44 235 ILE A O 1
ATOM 1942 N N . LEU A 1 236 ? -8.796 1.187 20.548 1.00 87.06 236 LEU A N 1
ATOM 1943 C CA . LEU A 1 236 ? -9.717 0.886 21.641 1.00 87.06 236 LEU A CA 1
ATOM 1944 C C . LEU A 1 236 ? -9.554 1.890 22.785 1.00 87.06 236 LEU A C 1
ATOM 1946 O O . LEU A 1 236 ? -10.555 2.401 23.286 1.00 87.06 236 LEU A O 1
ATOM 1950 N N . ARG A 1 237 ? -8.316 2.254 23.142 1.00 86.00 237 ARG A N 1
ATOM 1951 C CA . ARG A 1 237 ? -8.053 3.293 24.149 1.00 86.00 237 ARG A CA 1
ATOM 1952 C C . ARG A 1 237 ? -8.614 4.657 23.753 1.00 86.00 237 ARG A C 1
ATOM 1954 O 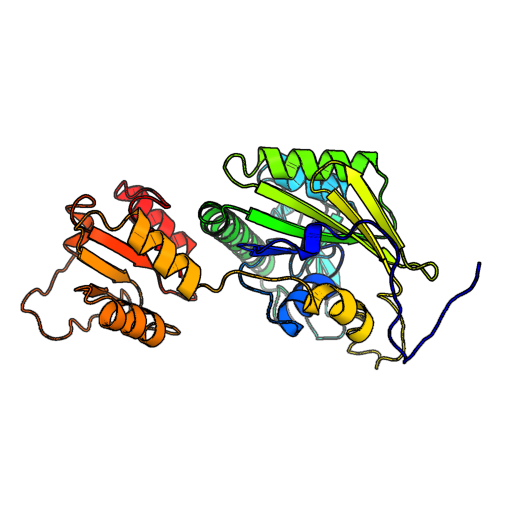O . ARG A 1 237 ? -9.217 5.326 24.586 1.00 86.00 237 ARG A O 1
ATOM 1961 N N . GLU A 1 238 ? -8.436 5.070 22.502 1.00 83.50 238 GLU A N 1
ATOM 1962 C CA . GLU A 1 238 ? -8.887 6.382 22.028 1.00 83.50 238 GLU A CA 1
ATOM 1963 C C . GLU A 1 238 ? -10.402 6.458 21.781 1.00 83.50 238 GLU A C 1
ATOM 1965 O O . GLU A 1 238 ? -10.990 7.536 21.886 1.00 83.50 238 GLU A O 1
ATOM 1970 N N . ARG A 1 239 ? -11.027 5.354 21.353 1.00 80.19 239 ARG A N 1
ATOM 1971 C CA . ARG A 1 239 ? -12.341 5.399 20.691 1.00 80.19 239 ARG A CA 1
ATOM 1972 C C . ARG A 1 239 ? -13.412 4.580 21.369 1.00 80.19 239 ARG A C 1
ATOM 1974 O O . ARG A 1 239 ? -14.578 4.825 21.070 1.00 80.19 239 ARG A O 1
ATOM 1981 N N . LEU A 1 240 ? -13.096 3.632 22.251 1.00 83.19 240 LEU A N 1
ATOM 1982 C CA . LEU A 1 240 ? -14.130 2.732 22.757 1.00 83.19 240 LEU A CA 1
ATOM 1983 C C . LEU A 1 240 ? -15.261 3.505 23.451 1.00 83.19 240 LEU A C 1
ATOM 1985 O O . LEU A 1 240 ? -16.412 3.174 23.215 1.00 83.19 240 LEU A O 1
ATOM 1989 N N . ASN A 1 241 ? -14.982 4.603 24.171 1.00 75.62 241 ASN A N 1
ATOM 1990 C CA . ASN A 1 241 ? -15.997 5.537 24.699 1.00 75.62 241 ASN A CA 1
ATOM 1991 C C . ASN A 1 241 ? -17.180 4.839 25.413 1.00 75.62 241 ASN A C 1
ATOM 1993 O O . ASN A 1 241 ? -18.330 5.245 25.269 1.00 75.62 241 ASN A O 1
ATOM 1997 N N . SER A 1 242 ? -16.906 3.781 26.187 1.00 81.31 242 SER A N 1
ATOM 1998 C CA . SER A 1 242 ? -17.910 2.922 26.856 1.00 81.31 242 SER A CA 1
ATOM 1999 C C . SER A 1 242 ? -18.810 2.088 25.927 1.00 81.31 242 SER A C 1
ATOM 2001 O O . SER A 1 242 ? -19.805 1.517 26.375 1.00 81.31 242 SER A O 1
ATOM 2003 N N . ARG A 1 243 ? -18.483 2.000 24.636 1.00 87.06 243 ARG A N 1
ATOM 2004 C CA . ARG A 1 243 ? -19.134 1.099 23.681 1.00 87.06 243 ARG A CA 1
ATOM 2005 C C . ARG A 1 243 ? -18.738 -0.344 23.954 1.00 87.06 243 ARG A C 1
ATOM 2007 O O . ARG A 1 243 ? -17.639 -0.620 24.426 1.00 87.06 243 ARG A O 1
ATOM 2014 N N . LYS A 1 244 ? -19.627 -1.268 23.607 1.00 87.75 244 LYS A N 1
ATOM 2015 C CA . LYS A 1 244 ? -19.320 -2.699 23.585 1.00 87.75 244 LYS A CA 1
ATOM 2016 C C . LYS A 1 244 ? -18.569 -3.045 22.302 1.00 87.75 244 LYS A C 1
ATOM 2018 O O . LYS A 1 244 ? -18.838 -2.458 21.252 1.00 87.75 244 LYS A O 1
ATOM 2023 N N . VAL A 1 245 ? -17.651 -4.000 22.375 1.00 89.81 245 VAL A N 1
ATOM 2024 C CA . VAL A 1 245 ? -16.887 -4.442 21.205 1.00 89.81 245 VAL A CA 1
ATOM 2025 C C . VAL A 1 245 ? -17.655 -5.530 20.461 1.00 89.81 245 VAL A C 1
ATOM 2027 O O . VAL A 1 245 ? -18.240 -6.421 21.073 1.00 89.81 245 VAL A O 1
ATOM 2030 N N . VAL A 1 246 ? -17.643 -5.478 19.133 1.00 90.19 246 VAL A N 1
ATOM 2031 C CA . VAL A 1 246 ? -18.068 -6.581 18.268 1.00 90.19 246 VAL A CA 1
ATOM 2032 C C . VAL A 1 246 ? -16.874 -7.013 17.435 1.00 90.19 246 VAL A C 1
ATOM 2034 O O . VAL A 1 246 ? -16.323 -6.197 16.710 1.00 90.19 246 VAL A O 1
ATOM 2037 N N . ILE A 1 247 ? -16.480 -8.279 17.507 1.00 89.12 247 ILE A N 1
ATOM 2038 C CA . ILE A 1 247 ? -15.469 -8.870 16.633 1.00 89.12 247 ILE A CA 1
ATOM 2039 C C . ILE A 1 247 ? -16.201 -9.555 15.481 1.00 89.12 247 ILE A C 1
ATOM 2041 O O . ILE A 1 247 ? -16.834 -10.592 15.667 1.00 89.12 247 ILE A O 1
ATOM 2045 N N . TRP A 1 248 ? -16.133 -8.958 14.296 1.00 88.19 248 TRP A N 1
ATOM 2046 C CA . TRP A 1 248 ? -16.679 -9.512 13.068 1.00 88.19 248 TRP A CA 1
ATOM 2047 C C . TRP A 1 248 ? -15.622 -10.354 12.352 1.00 88.19 248 TRP A C 1
ATOM 2049 O O . TRP A 1 248 ? -14.721 -9.817 11.712 1.00 88.19 248 TRP A O 1
ATOM 2059 N N . GLY A 1 249 ? -15.785 -11.671 12.400 1.00 83.81 249 GLY A N 1
ATOM 2060 C CA . GLY A 1 249 ? -14.938 -12.666 11.756 1.00 83.81 249 GLY A CA 1
ATOM 2061 C C . GLY A 1 249 ? -14.133 -13.444 12.791 1.00 83.81 249 GLY A C 1
ATOM 2062 O O . GLY A 1 249 ? -13.293 -12.889 13.504 1.00 83.81 249 GLY A O 1
ATOM 2063 N N . MET A 1 250 ? -14.396 -14.746 12.878 1.00 81.19 250 MET A N 1
ATOM 2064 C CA . MET A 1 250 ? -13.830 -15.639 13.897 1.00 81.19 250 MET A CA 1
ATOM 2065 C C . MET A 1 250 ? -12.624 -16.444 13.393 1.00 81.19 250 MET A C 1
ATOM 2067 O O . MET A 1 250 ? -12.096 -17.309 14.088 1.00 81.19 250 MET A O 1
ATOM 2071 N N . HIS A 1 251 ? -12.151 -16.153 12.184 1.00 76.56 251 HIS A N 1
ATOM 2072 C CA . HIS A 1 251 ? -11.006 -16.821 11.573 1.00 76.56 251 HIS A CA 1
ATOM 2073 C C . HIS A 1 251 ? -9.682 -16.090 11.834 1.00 76.56 251 HIS A C 1
ATOM 2075 O O . HIS A 1 251 ? -9.643 -14.914 12.181 1.00 76.56 251 HIS A O 1
ATOM 2081 N N . GLY A 1 252 ? -8.556 -16.770 11.600 1.00 80.31 252 GLY A N 1
ATOM 2082 C CA . GLY A 1 252 ? -7.235 -16.139 11.620 1.00 80.31 252 GLY A CA 1
ATOM 2083 C C . GLY A 1 252 ? -6.828 -15.653 13.012 1.00 80.31 252 GLY A C 1
ATOM 2084 O O . GLY A 1 252 ? -6.592 -16.470 13.895 1.00 80.31 252 GLY A O 1
ATOM 2085 N N . ASN A 1 253 ? -6.725 -14.335 13.192 1.00 84.75 253 ASN A N 1
ATOM 2086 C CA . ASN A 1 253 ? -6.153 -13.717 14.392 1.00 84.75 253 ASN A CA 1
ATOM 2087 C C . ASN A 1 253 ? -7.179 -13.504 15.521 1.00 84.75 253 ASN A C 1
ATOM 2089 O O . ASN A 1 253 ? -6.923 -12.750 16.457 1.00 84.75 253 ASN A O 1
ATOM 2093 N N . PHE A 1 254 ? -8.338 -14.168 15.461 1.00 87.12 254 PHE A N 1
ATOM 2094 C CA . PHE A 1 254 ? -9.415 -14.001 16.439 1.00 87.12 254 PHE A CA 1
ATOM 2095 C C . PHE A 1 254 ? -8.937 -14.193 17.885 1.00 87.12 254 PHE A C 1
ATOM 2097 O O . PHE A 1 254 ? -9.203 -13.343 18.727 1.00 87.12 254 PHE A O 1
ATOM 2104 N N . HIS A 1 255 ? -8.160 -15.245 18.165 1.00 87.62 255 HIS A N 1
ATOM 2105 C CA . HIS A 1 255 ? -7.631 -15.500 19.512 1.00 87.62 255 HIS A CA 1
ATOM 2106 C C . HIS A 1 255 ? -6.667 -14.417 20.012 1.00 87.62 255 HIS A C 1
ATOM 2108 O O . HIS A 1 255 ? -6.573 -14.184 21.216 1.00 87.62 255 HIS A O 1
ATOM 2114 N N . GLU A 1 256 ? -5.952 -13.744 19.110 1.00 90.06 256 GLU A N 1
ATOM 2115 C CA . GLU A 1 256 ? -5.065 -12.633 19.464 1.00 90.06 256 GLU A CA 1
ATOM 2116 C C . GLU A 1 256 ? -5.889 -11.414 19.906 1.00 90.06 256 GLU A C 1
ATOM 2118 O O . GLU A 1 256 ? -5.627 -10.821 20.954 1.00 90.06 256 GLU A O 1
ATOM 2123 N N . ILE A 1 257 ? -6.949 -11.103 19.152 1.00 90.38 257 ILE A N 1
ATOM 2124 C CA . ILE A 1 257 ? -7.909 -10.039 19.470 1.00 90.38 257 ILE A CA 1
ATOM 2125 C C . ILE A 1 257 ? -8.645 -10.365 20.774 1.00 90.38 257 ILE A C 1
ATOM 2127 O O . ILE A 1 257 ? -8.753 -9.514 21.651 1.00 90.38 257 ILE A O 1
ATOM 2131 N N . GLU A 1 258 ? -9.117 -11.599 20.936 1.00 90.25 258 GLU A N 1
ATOM 2132 C CA . GLU A 1 258 ? -9.770 -12.074 22.155 1.00 90.25 258 GLU A CA 1
ATOM 2133 C C . GLU A 1 258 ? -8.849 -11.939 23.375 1.00 90.25 258 GLU A C 1
ATOM 2135 O O . GLU A 1 258 ? -9.257 -11.388 24.398 1.00 90.25 258 GLU A O 1
ATOM 2140 N N . SER A 1 259 ? -7.590 -12.371 23.258 1.00 90.94 259 SER A N 1
ATOM 2141 C CA . SER A 1 259 ? -6.595 -12.224 24.326 1.00 90.94 259 SER A CA 1
ATOM 2142 C C . SER A 1 259 ? -6.391 -10.754 24.699 1.00 90.94 259 SER A C 1
ATOM 2144 O O . SER A 1 259 ? -6.261 -10.427 25.880 1.00 90.94 259 SER A O 1
ATOM 2146 N N . LEU A 1 260 ? -6.411 -9.847 23.714 1.00 92.06 260 LEU A N 1
ATOM 2147 C CA . LEU A 1 260 ? -6.369 -8.408 23.964 1.00 92.06 260 LEU A CA 1
ATOM 2148 C C . LEU A 1 260 ? -7.623 -7.911 24.695 1.00 92.06 260 LEU A C 1
ATOM 2150 O O . LEU A 1 260 ? -7.486 -7.116 25.627 1.00 92.06 260 LEU A O 1
ATOM 2154 N N . MET A 1 261 ? -8.822 -8.368 24.316 1.00 91.00 261 MET A N 1
ATOM 2155 C CA . MET A 1 261 ? -10.063 -7.998 25.009 1.00 91.00 261 MET A CA 1
ATOM 2156 C C . MET A 1 261 ? -10.011 -8.433 26.476 1.00 91.00 261 MET A C 1
ATOM 2158 O O . MET A 1 261 ? -10.220 -7.614 27.370 1.00 91.00 261 MET A O 1
ATOM 2162 N N . GLN A 1 262 ? -9.634 -9.690 26.729 1.00 89.44 262 GLN A N 1
ATOM 2163 C CA . GLN A 1 262 ? -9.514 -10.257 28.075 1.00 89.44 262 GLN A CA 1
ATOM 2164 C C . GLN A 1 262 ? -8.465 -9.520 28.915 1.00 89.44 262 GLN A C 1
ATOM 2166 O O . GLN A 1 262 ? -8.745 -9.126 30.046 1.00 89.44 262 GLN A O 1
ATOM 2171 N N . LYS A 1 263 ? -7.277 -9.260 28.347 1.00 91.31 263 LYS A N 1
ATOM 2172 C CA . LYS A 1 263 ? -6.199 -8.495 29.000 1.00 91.31 263 LYS A CA 1
ATOM 2173 C C . LYS A 1 263 ? -6.666 -7.108 29.455 1.00 91.31 263 LYS A C 1
ATOM 2175 O O . LYS A 1 263 ? -6.209 -6.628 30.488 1.00 91.31 263 LYS A O 1
ATOM 2180 N N . ASN A 1 264 ? -7.551 -6.468 28.691 1.00 88.31 264 ASN A N 1
ATOM 2181 C CA . ASN A 1 264 ? -8.071 -5.132 28.986 1.00 88.31 264 ASN A CA 1
ATOM 2182 C C . ASN A 1 264 ? -9.413 -5.144 29.744 1.00 88.31 264 ASN A C 1
ATOM 2184 O O . ASN A 1 264 ? -9.967 -4.075 29.992 1.00 88.31 264 ASN A O 1
ATOM 2188 N N . GLY A 1 265 ? -9.942 -6.317 30.117 1.00 88.19 265 GLY A N 1
ATOM 2189 C CA . GLY A 1 265 ? -11.232 -6.441 30.804 1.00 88.19 265 GLY A CA 1
ATOM 2190 C C . GLY A 1 265 ? -12.420 -5.936 29.977 1.00 88.19 265 GLY A C 1
ATOM 2191 O O . GLY A 1 265 ? -13.360 -5.378 30.539 1.00 88.19 265 GLY A O 1
ATOM 2192 N N . LEU A 1 266 ? -12.351 -6.067 28.648 1.00 88.19 266 LEU A N 1
ATOM 2193 C CA . LEU A 1 266 ? -13.384 -5.599 27.727 1.00 88.19 266 LEU A CA 1
ATOM 2194 C C . LEU A 1 266 ? -14.367 -6.721 27.385 1.00 88.19 266 LEU A C 1
ATOM 2196 O O . LEU A 1 266 ? -13.972 -7.759 26.853 1.00 88.19 266 LEU A O 1
ATOM 2200 N N . ASP A 1 267 ? -15.656 -6.467 27.614 1.00 85.62 267 ASP A N 1
ATOM 2201 C CA . ASP A 1 267 ? -16.727 -7.321 27.103 1.00 85.62 267 ASP A CA 1
ATOM 2202 C C . ASP A 1 267 ? -16.828 -7.193 25.577 1.00 85.62 267 ASP A C 1
ATOM 2204 O O . ASP A 1 267 ? -16.814 -6.084 25.020 1.00 85.62 267 ASP A O 1
ATOM 2208 N N . TYR A 1 268 ? -16.991 -8.327 24.896 1.00 88.19 268 TYR A N 1
ATOM 2209 C CA . TYR A 1 268 ? -17.108 -8.367 23.445 1.00 88.19 268 TYR A CA 1
ATOM 2210 C C . TYR A 1 268 ? -18.172 -9.368 22.973 1.00 88.19 268 TYR A C 1
ATOM 2212 O O . TYR A 1 268 ? -18.511 -10.324 23.667 1.00 88.19 268 TYR A O 1
ATOM 2220 N N . TYR A 1 269 ? -18.686 -9.147 21.764 1.00 86.69 269 TYR A N 1
ATOM 2221 C CA . TYR A 1 269 ? -19.515 -10.098 21.022 1.00 86.69 269 TYR A CA 1
ATOM 2222 C C . TYR A 1 269 ? -18.748 -10.589 19.801 1.00 86.69 269 TYR A C 1
ATOM 2224 O O . TYR A 1 269 ? -18.152 -9.778 19.098 1.00 86.69 269 TYR A O 1
ATOM 2232 N N . ALA A 1 270 ? -18.785 -11.885 19.510 1.00 84.38 270 ALA A N 1
ATOM 2233 C CA . ALA A 1 270 ? -18.287 -12.414 18.246 1.00 84.38 270 ALA A CA 1
ATOM 2234 C C . ALA A 1 270 ? -19.441 -12.539 17.242 1.00 84.38 270 ALA A C 1
ATOM 2236 O O . ALA A 1 270 ? -20.535 -12.983 17.591 1.00 84.38 270 ALA A O 1
ATOM 2237 N N . TYR A 1 271 ? -19.197 -12.137 16.001 1.00 82.88 271 TYR A N 1
ATOM 2238 C CA . TYR A 1 271 ? -20.121 -12.291 14.886 1.00 82.88 271 TYR A CA 1
ATOM 2239 C C . TYR A 1 271 ? -19.357 -12.825 13.680 1.00 82.88 271 TYR A C 1
ATOM 2241 O O . TYR A 1 271 ? -18.300 -12.307 13.337 1.00 82.88 271 TYR A O 1
ATOM 2249 N N . ASP A 1 272 ? -19.892 -13.832 13.007 1.00 76.81 272 ASP A N 1
ATOM 2250 C CA . ASP A 1 272 ? -19.367 -14.291 11.730 1.00 76.81 272 ASP A CA 1
ATOM 2251 C C . ASP A 1 272 ? -20.538 -14.554 10.779 1.00 76.81 272 ASP A C 1
ATOM 2253 O O . ASP A 1 272 ? -21.572 -15.096 11.172 1.00 76.81 272 ASP A O 1
ATOM 2257 N N . LYS A 1 273 ? -20.394 -14.111 9.529 1.00 70.38 273 LYS A N 1
ATOM 2258 C CA . LYS A 1 273 ? -21.430 -14.236 8.496 1.00 70.38 273 LYS A CA 1
ATOM 2259 C C . LYS A 1 273 ? -21.463 -15.657 7.921 1.00 70.38 273 LYS A C 1
ATOM 2261 O O . LYS A 1 273 ? -22.521 -16.102 7.487 1.00 70.38 273 LYS A O 1
ATOM 2266 N N . GLU A 1 274 ? -20.328 -16.363 7.932 1.00 64.06 274 GLU A N 1
ATOM 2267 C CA . GLU A 1 274 ? -20.209 -17.749 7.455 1.00 64.06 274 GLU A CA 1
ATOM 2268 C C . GLU A 1 274 ? -20.445 -18.767 8.578 1.00 64.06 274 GLU A C 1
ATOM 2270 O O . GLU A 1 274 ? -20.952 -19.863 8.333 1.00 64.06 274 GLU A O 1
ATOM 2275 N N . ILE A 1 275 ? -20.126 -18.392 9.820 1.00 52.44 275 ILE A N 1
ATOM 2276 C CA . ILE A 1 275 ? -20.316 -19.214 11.014 1.00 52.44 275 ILE A CA 1
ATOM 2277 C C . ILE A 1 275 ? -21.399 -18.563 11.877 1.00 52.44 275 ILE A C 1
ATOM 2279 O O . ILE A 1 275 ? -21.121 -17.771 12.773 1.00 52.44 275 ILE A O 1
ATOM 2283 N N . SER A 1 276 ? -22.662 -18.922 11.656 1.00 41.66 276 SER A N 1
ATOM 2284 C CA . SER A 1 276 ? -23.731 -18.614 12.609 1.00 41.66 276 SER A CA 1
ATOM 2285 C C . SER A 1 276 ? -23.576 -19.488 13.865 1.00 41.66 276 SER A C 1
ATOM 2287 O O . SER A 1 276 ? -24.340 -20.429 14.072 1.00 41.66 276 SER A O 1
ATOM 2289 N N . ILE A 1 277 ? -22.556 -19.223 14.682 1.00 40.25 277 ILE A N 1
ATOM 2290 C CA . ILE A 1 277 ? -22.397 -19.786 16.026 1.00 40.25 277 ILE A CA 1
ATOM 2291 C C . ILE A 1 277 ? -22.366 -18.607 16.993 1.00 40.25 277 ILE A C 1
ATOM 2293 O O . ILE A 1 277 ? -21.328 -18.022 17.286 1.00 40.25 277 ILE A O 1
ATOM 2297 N N . THR A 1 278 ? -23.546 -18.248 17.488 1.00 39.50 278 THR A N 1
ATOM 2298 C CA . THR A 1 278 ? -23.684 -17.466 18.714 1.00 39.50 278 THR A CA 1
ATOM 2299 C C . THR A 1 278 ? -23.162 -18.327 19.864 1.00 39.50 278 THR A C 1
ATOM 2301 O O . THR A 1 278 ? -23.852 -19.252 20.293 1.00 39.50 278 THR A O 1
ATOM 2304 N N . MET A 1 279 ? -21.942 -18.074 20.347 1.00 36.41 279 MET A N 1
ATOM 2305 C CA . MET A 1 279 ? -21.551 -18.579 21.666 1.00 36.41 279 MET A CA 1
ATOM 2306 C C . MET A 1 279 ? -22.488 -17.978 22.720 1.00 36.41 279 MET A C 1
ATOM 2308 O O . MET A 1 279 ? -22.873 -16.813 22.628 1.00 36.41 279 MET A O 1
ATOM 2312 N N . GLU A 1 280 ? -22.887 -18.833 23.658 1.00 37.47 280 GLU A N 1
ATOM 2313 C CA . GLU A 1 280 ? -23.948 -18.684 24.658 1.00 37.47 280 GLU A CA 1
ATOM 2314 C C . GLU A 1 280 ? -24.148 -17.255 25.198 1.00 37.47 280 GLU A C 1
ATOM 2316 O O . GLU A 1 280 ? -23.583 -16.834 26.200 1.00 37.47 280 GLU A O 1
ATOM 2321 N N . SER A 1 281 ? -25.040 -16.516 24.547 1.00 37.84 281 SER A N 1
ATOM 2322 C CA . SER A 1 281 ? -25.931 -15.549 25.181 1.00 37.84 281 SER A CA 1
ATOM 2323 C C . SER A 1 281 ? -27.198 -15.502 24.326 1.00 37.84 281 SER A C 1
ATOM 2325 O O . SER A 1 281 ? -27.124 -15.619 23.105 1.00 37.84 281 SER A O 1
ATOM 2327 N N . GLU A 1 282 ? -28.365 -15.436 24.959 1.00 34.97 282 GLU A N 1
ATOM 2328 C CA . GLU A 1 282 ? -29.700 -15.748 24.416 1.00 34.97 282 GLU A CA 1
ATOM 2329 C C . GLU A 1 282 ? -30.236 -14.821 23.297 1.00 34.97 282 GLU A C 1
ATOM 2331 O O . GLU A 1 282 ? -31.432 -14.547 23.229 1.00 34.97 282 GLU A O 1
ATOM 2336 N N . PHE A 1 283 ? -29.405 -14.339 22.374 1.00 38.94 283 PHE A N 1
ATOM 2337 C CA . PHE A 1 283 ? -29.851 -13.476 21.286 1.00 38.94 283 PHE A CA 1
ATOM 2338 C C . PHE A 1 283 ? -29.394 -13.981 19.913 1.00 38.94 283 PHE A C 1
ATOM 2340 O O . PHE A 1 283 ? -28.400 -13.539 19.340 1.00 38.94 283 PHE A O 1
ATOM 2347 N N . LEU A 1 284 ? -30.192 -14.894 19.357 1.00 38.09 284 LEU A N 1
ATOM 2348 C CA . LEU A 1 284 ? -30.208 -15.217 17.930 1.00 38.09 284 LEU A CA 1
ATOM 2349 C C . LEU A 1 284 ? -30.775 -14.021 17.155 1.00 38.09 284 LEU A C 1
ATOM 2351 O O . LEU A 1 284 ? -31.989 -13.840 17.053 1.00 38.09 284 LEU A O 1
ATOM 2355 N N . PHE A 1 285 ? -29.897 -13.193 16.601 1.00 43.22 285 PHE A N 1
ATOM 2356 C CA . PHE A 1 285 ? -30.297 -12.096 15.730 1.00 43.22 285 PHE A CA 1
ATOM 2357 C C . PHE A 1 285 ? -30.249 -12.525 14.254 1.00 43.22 285 PHE A C 1
ATOM 2359 O O . PHE A 1 285 ? -29.230 -13.021 13.786 1.00 43.22 285 PHE A O 1
ATOM 2366 N N . LYS A 1 286 ? -31.343 -12.317 13.504 1.00 46.34 286 LYS A N 1
ATOM 2367 C CA . LYS A 1 286 ? -31.371 -12.498 12.033 1.00 46.34 286 LYS A CA 1
ATOM 2368 C C . LYS A 1 286 ? -30.596 -11.406 11.282 1.00 46.34 286 LYS A C 1
ATOM 2370 O O . LYS A 1 286 ? -30.054 -11.677 10.220 1.00 46.34 286 LYS A O 1
ATOM 2375 N N . GLU A 1 287 ? -30.546 -10.199 11.842 1.00 58.41 287 GLU A N 1
ATOM 2376 C CA . GLU A 1 287 ? -29.595 -9.139 11.494 1.00 58.41 287 GLU A CA 1
ATOM 2377 C C . GLU A 1 287 ? -28.883 -8.735 12.784 1.00 58.41 287 GLU A C 1
ATOM 2379 O O . GLU A 1 287 ? -29.581 -8.464 13.765 1.00 58.41 287 GLU A O 1
ATOM 2384 N N . PRO A 1 288 ? -27.546 -8.668 12.825 1.00 68.62 288 PRO A N 1
ATOM 2385 C CA . PRO A 1 288 ? -26.830 -8.355 14.051 1.00 68.62 288 PRO A CA 1
ATOM 2386 C C . PRO A 1 288 ? -27.332 -7.058 14.692 1.00 68.62 288 PRO A C 1
ATOM 2388 O O . PRO A 1 288 ? -27.280 -5.993 14.078 1.00 68.62 288 PRO A O 1
ATOM 2391 N N . ALA A 1 289 ? -27.785 -7.121 15.949 1.00 65.31 289 ALA A N 1
ATOM 2392 C CA . ALA A 1 289 ? -28.340 -5.956 16.643 1.00 65.31 289 ALA A CA 1
ATOM 2393 C C . ALA A 1 289 ? -27.368 -4.773 16.747 1.00 65.31 289 ALA A C 1
ATOM 2395 O O . ALA A 1 289 ? -27.803 -3.645 16.974 1.00 65.31 289 ALA A O 1
ATOM 2396 N N . PHE A 1 290 ? -26.066 -5.001 16.548 1.00 66.44 290 PHE A N 1
ATOM 2397 C CA . PHE A 1 290 ? -25.094 -3.918 16.517 1.00 66.44 290 PHE A CA 1
ATOM 2398 C C . PHE A 1 290 ? -25.304 -2.952 15.346 1.00 66.44 290 PHE A C 1
ATOM 2400 O O . PHE A 1 290 ? -25.022 -1.767 15.502 1.00 66.44 290 PHE A O 1
ATOM 2407 N N . PHE A 1 291 ? -25.892 -3.396 14.228 1.00 73.94 291 PHE A N 1
ATOM 2408 C CA . PHE A 1 291 ? -26.266 -2.499 13.130 1.00 73.94 291 PHE A CA 1
ATOM 2409 C C . PHE A 1 291 ? -27.339 -1.479 13.513 1.00 73.94 291 PHE A C 1
ATOM 2411 O O . PHE A 1 291 ? -27.476 -0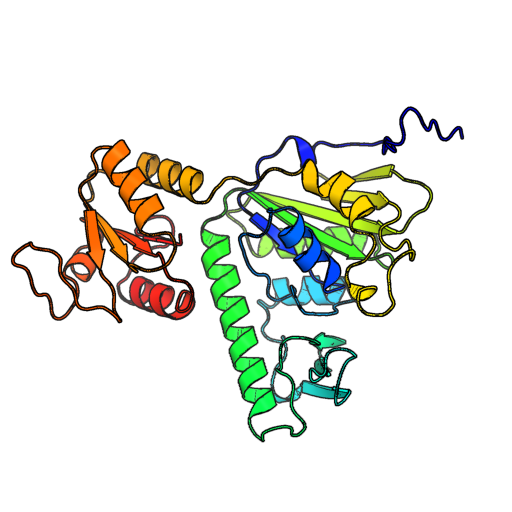.458 12.843 1.00 73.94 291 PHE A O 1
ATOM 2418 N N . LEU A 1 292 ? -28.103 -1.742 14.575 1.00 67.00 292 LEU A N 1
ATOM 2419 C CA . LEU A 1 292 ? -29.210 -0.888 14.996 1.00 67.00 292 LEU A CA 1
ATOM 2420 C C . LEU A 1 292 ? -28.745 0.318 15.822 1.00 67.00 292 LEU A C 1
ATOM 2422 O O . LEU A 1 292 ? -29.502 1.276 15.963 1.00 67.00 292 LEU A O 1
ATOM 2426 N N . ASP A 1 293 ? -27.529 0.290 16.383 1.00 78.19 293 ASP A N 1
ATOM 2427 C CA . ASP A 1 293 ? -27.043 1.368 17.248 1.00 78.19 293 ASP A CA 1
ATOM 2428 C C . ASP A 1 293 ? -25.511 1.501 17.248 1.00 78.19 293 ASP A C 1
ATOM 2430 O O . ASP A 1 293 ? -24.819 1.070 18.175 1.00 78.19 293 ASP A O 1
ATOM 2434 N N . LYS A 1 294 ? -24.962 2.178 16.232 1.00 81.62 294 LYS A N 1
ATOM 2435 C CA . LYS A 1 294 ? -23.516 2.453 16.130 1.00 81.62 294 LYS A CA 1
ATOM 2436 C C . LYS A 1 294 ? -22.934 3.245 17.312 1.00 81.62 294 LYS A C 1
ATOM 2438 O O . LYS A 1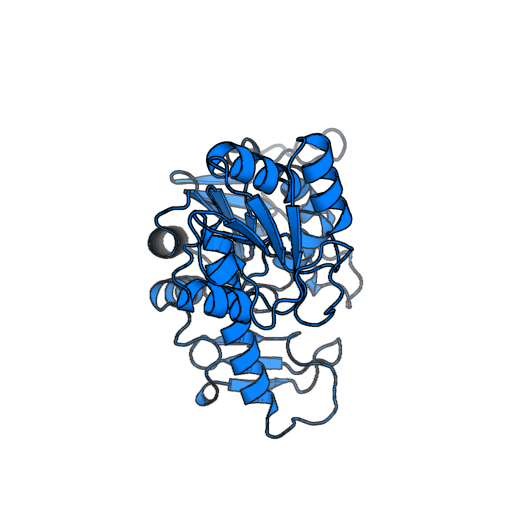 294 ? -21.729 3.222 17.543 1.00 81.62 294 LYS A O 1
ATOM 2443 N N . LYS A 1 295 ? -23.773 3.933 18.102 1.00 83.88 295 LYS A N 1
ATOM 2444 C CA . LYS A 1 295 ? -23.320 4.635 19.315 1.00 83.88 295 LYS A CA 1
ATOM 2445 C C . LYS A 1 295 ? -23.055 3.680 20.472 1.00 83.88 295 LYS A C 1
ATOM 2447 O O . LYS A 1 295 ? -22.349 4.065 21.397 1.00 83.88 295 LYS A O 1
ATOM 2452 N N . LYS A 1 296 ? -23.607 2.463 20.440 1.00 86.06 296 LYS A N 1
ATOM 2453 C CA . LYS A 1 296 ? -23.388 1.432 21.464 1.00 86.06 296 LYS A CA 1
ATOM 2454 C C . LYS A 1 296 ? -22.258 0.473 21.133 1.00 86.06 296 LYS A C 1
ATOM 2456 O O . LYS A 1 296 ? -21.743 -0.152 22.057 1.00 86.06 296 LYS A O 1
ATOM 2461 N N . PHE A 1 297 ? -21.887 0.344 19.862 1.00 88.19 297 PHE A N 1
ATOM 2462 C CA . PHE A 1 297 ? -20.968 -0.697 19.415 1.00 88.19 297 PHE A CA 1
ATOM 2463 C C . PHE A 1 297 ? -19.769 -0.132 18.665 1.00 88.19 297 PHE A C 1
ATOM 2465 O O . PHE A 1 297 ? -19.892 0.803 17.879 1.00 88.19 297 PHE A O 1
ATOM 2472 N N . PHE A 1 298 ? -18.609 -0.733 18.910 1.00 90.00 298 PHE A N 1
ATOM 2473 C CA . PHE A 1 298 ? -17.411 -0.558 18.104 1.00 90.00 298 PHE A CA 1
ATOM 2474 C C . PHE A 1 298 ? -17.070 -1.889 17.436 1.00 90.00 298 PHE A C 1
ATOM 2476 O O . PHE A 1 298 ? -16.976 -2.908 18.122 1.00 90.00 298 PHE A O 1
ATOM 2483 N N . VAL A 1 299 ? -16.904 -1.896 16.114 1.00 90.81 299 VAL A N 1
ATOM 2484 C CA . VAL A 1 299 ? -16.730 -3.138 15.347 1.00 90.81 299 VAL A CA 1
ATOM 2485 C C . VAL A 1 299 ? -15.261 -3.344 14.976 1.00 90.81 299 VAL A C 1
ATOM 2487 O O . VAL A 1 299 ? -14.664 -2.534 14.280 1.00 90.81 299 VAL A O 1
ATOM 2490 N N . ILE A 1 300 ? -14.673 -4.454 15.400 1.00 90.25 300 ILE A N 1
ATOM 2491 C CA . ILE A 1 300 ? -13.380 -4.944 14.927 1.00 90.25 300 ILE A CA 1
ATOM 2492 C C . ILE A 1 300 ? -13.663 -5.951 13.823 1.00 90.25 300 ILE A C 1
ATOM 2494 O O . ILE A 1 300 ? -14.205 -7.018 14.082 1.00 90.25 300 ILE A O 1
ATOM 2498 N N . VAL A 1 301 ? -13.302 -5.632 12.592 1.00 88.69 301 VAL A N 1
ATOM 2499 C CA . VAL A 1 301 ? -13.466 -6.529 11.455 1.00 88.69 301 VAL A CA 1
ATOM 2500 C C . VAL A 1 301 ? -12.183 -7.329 11.266 1.00 88.69 301 VAL A C 1
ATOM 2502 O O . VAL A 1 301 ? -11.171 -6.772 10.863 1.00 88.69 301 VAL A O 1
ATOM 2505 N N . ASN A 1 302 ? -12.248 -8.627 11.544 1.00 87.19 302 ASN A N 1
ATOM 2506 C CA . ASN A 1 302 ? -11.175 -9.611 11.441 1.00 87.19 302 ASN A CA 1
ATOM 2507 C C . ASN A 1 302 ? -11.527 -10.643 10.358 1.00 87.19 302 ASN A C 1
ATOM 2509 O O . ASN A 1 302 ? -11.938 -11.772 10.628 1.00 87.19 302 ASN A O 1
ATOM 2513 N N . THR A 1 303 ? -11.393 -10.248 9.095 1.00 76.88 303 THR A N 1
ATOM 2514 C CA . THR A 1 303 ? -11.617 -11.142 7.951 1.00 76.88 303 THR A CA 1
ATOM 2515 C C . THR A 1 303 ? -10.371 -11.217 7.089 1.00 76.88 303 THR A C 1
ATOM 2517 O O . THR A 1 303 ? -9.596 -10.275 7.037 1.00 76.88 303 THR A O 1
ATOM 2520 N N . ARG A 1 304 ? -10.178 -12.318 6.358 1.00 65.62 304 ARG A N 1
ATOM 2521 C CA . ARG A 1 304 ? -9.125 -12.397 5.333 1.00 65.62 304 ARG A CA 1
ATOM 2522 C C . ARG A 1 304 ? -9.622 -12.015 3.938 1.00 65.62 304 ARG A C 1
ATOM 2524 O O . ARG A 1 304 ? -8.833 -11.497 3.155 1.00 65.62 304 ARG A O 1
ATOM 2531 N N . ASN A 1 305 ? -10.907 -12.226 3.636 1.00 63.50 305 ASN A N 1
ATOM 2532 C CA . ASN A 1 305 ? -11.378 -12.315 2.247 1.00 63.50 305 ASN A CA 1
ATOM 2533 C C . ASN A 1 305 ? -12.537 -11.377 1.864 1.00 63.50 305 ASN A C 1
ATOM 2535 O O . ASN A 1 305 ? -12.949 -11.402 0.710 1.00 63.50 305 ASN A O 1
ATOM 2539 N N . TYR A 1 306 ? -13.023 -10.507 2.759 1.00 70.94 306 TYR A N 1
ATOM 2540 C CA . TYR A 1 306 ? -14.254 -9.732 2.501 1.00 70.94 306 TYR A CA 1
ATOM 2541 C C . TYR A 1 306 ? -14.185 -8.258 2.929 1.00 70.94 306 TYR A C 1
ATOM 2543 O O . TYR A 1 306 ? -15.206 -7.651 3.241 1.00 70.94 306 TYR A O 1
ATOM 2551 N N . TYR A 1 307 ? -12.991 -7.650 2.938 1.00 74.38 307 TYR A N 1
ATOM 2552 C CA . TYR A 1 307 ? -12.805 -6.262 3.396 1.00 74.38 307 TYR A CA 1
ATOM 2553 C C . TYR A 1 307 ? -13.728 -5.268 2.687 1.00 74.38 307 TYR A C 1
ATOM 2555 O O . TYR A 1 307 ? -14.426 -4.509 3.348 1.00 74.38 307 TYR A O 1
ATOM 2563 N N . SER A 1 308 ? -13.748 -5.276 1.351 1.00 73.88 308 SER A N 1
ATOM 2564 C CA . SER A 1 308 ? -14.538 -4.315 0.569 1.00 73.88 308 SER A CA 1
ATOM 2565 C C . SER A 1 308 ? -16.050 -4.511 0.727 1.00 73.88 308 SER A C 1
ATOM 2567 O O . SER A 1 308 ? -16.803 -3.543 0.649 1.00 73.88 308 SER A O 1
ATOM 2569 N N . GLU A 1 309 ? -16.508 -5.748 0.932 1.00 81.44 309 GLU A N 1
ATOM 2570 C CA . GLU A 1 309 ? -17.918 -6.062 1.170 1.00 81.44 309 GLU A CA 1
ATOM 2571 C C . GLU A 1 309 ? -18.338 -5.584 2.557 1.00 81.44 309 GLU A C 1
ATOM 2573 O O . GLU A 1 309 ? -19.283 -4.810 2.666 1.00 81.44 309 GLU A O 1
ATOM 2578 N N . ILE A 1 310 ? -17.590 -5.960 3.600 1.00 82.50 310 ILE A N 1
ATOM 2579 C CA . ILE A 1 310 ? -17.898 -5.557 4.977 1.00 82.50 310 ILE A CA 1
ATOM 2580 C C . ILE A 1 310 ? -17.771 -4.039 5.136 1.00 82.50 310 ILE A C 1
ATOM 2582 O O . ILE A 1 310 ? -18.601 -3.422 5.798 1.00 82.50 310 ILE A O 1
ATOM 2586 N N . PHE A 1 311 ? -16.778 -3.407 4.497 1.00 83.06 311 PHE A N 1
ATOM 2587 C CA . PHE A 1 311 ? -16.633 -1.950 4.511 1.00 83.06 311 PHE A CA 1
ATOM 2588 C C . PHE A 1 311 ? -17.873 -1.274 3.918 1.00 83.06 311 PHE A C 1
ATOM 2590 O O . PHE A 1 311 ? -18.375 -0.313 4.500 1.00 83.06 311 PHE A O 1
ATOM 2597 N N . ARG A 1 312 ? -18.386 -1.780 2.786 1.00 84.12 312 ARG A N 1
ATOM 2598 C CA . ARG A 1 312 ? -19.627 -1.282 2.174 1.00 84.12 312 ARG A CA 1
ATOM 2599 C C . ARG A 1 312 ? -20.830 -1.519 3.076 1.00 84.12 312 ARG A C 1
ATOM 2601 O O . ARG A 1 312 ? -21.565 -0.577 3.324 1.00 84.12 312 ARG A O 1
ATOM 2608 N N . GLU A 1 313 ? -20.975 -2.716 3.637 1.00 86.62 313 GLU A N 1
ATOM 2609 C CA . GLU A 1 313 ? -22.086 -3.058 4.531 1.00 86.62 313 GLU A CA 1
ATOM 2610 C C . GLU A 1 313 ? -22.126 -2.140 5.768 1.00 86.62 313 GLU A C 1
ATOM 2612 O O . GLU A 1 313 ? -23.176 -1.610 6.126 1.00 86.62 313 GLU A O 1
ATOM 2617 N N . LEU A 1 314 ? -20.969 -1.870 6.380 1.00 87.25 314 LEU A N 1
ATOM 2618 C CA . LEU A 1 314 ? -20.840 -0.919 7.485 1.00 87.25 314 LEU A CA 1
ATOM 2619 C C . LEU A 1 314 ? -21.143 0.519 7.033 1.00 87.25 314 LEU A C 1
ATOM 2621 O O . LEU A 1 314 ? -21.911 1.223 7.692 1.00 87.25 314 LEU A O 1
ATOM 2625 N N . SER A 1 315 ? -20.597 0.940 5.891 1.00 85.06 315 SER A N 1
ATOM 2626 C CA . SER A 1 315 ? -20.816 2.285 5.340 1.00 85.06 315 SER A CA 1
ATOM 2627 C C . SER A 1 315 ? -22.290 2.543 5.008 1.00 85.06 315 SER A C 1
ATOM 2629 O O . SER A 1 315 ? -22.814 3.598 5.357 1.00 85.06 315 SER A O 1
ATOM 2631 N N . ASP A 1 316 ? -22.990 1.567 4.423 1.00 86.88 316 ASP A N 1
ATOM 2632 C CA . ASP A 1 316 ? -24.420 1.638 4.088 1.00 86.88 316 ASP A CA 1
ATOM 2633 C C . ASP A 1 316 ? -25.299 1.762 5.346 1.00 86.88 316 ASP A C 1
ATOM 2635 O O . ASP A 1 316 ? -26.384 2.346 5.317 1.00 86.88 316 ASP A O 1
ATOM 2639 N N . LYS A 1 317 ? -24.813 1.257 6.486 1.00 86.88 317 LYS A N 1
ATOM 2640 C CA . LYS A 1 317 ? -25.435 1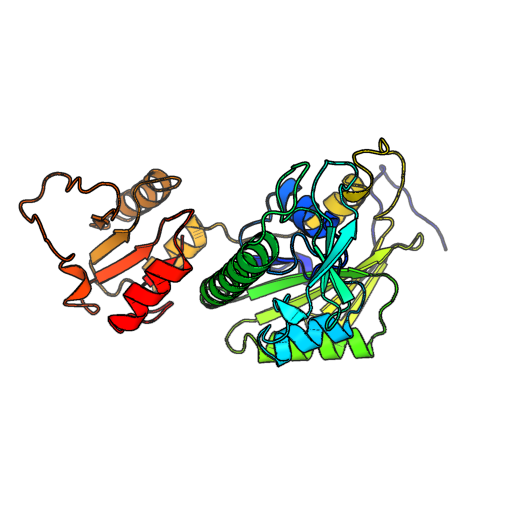.417 7.810 1.00 86.88 317 LYS A CA 1
ATOM 2641 C C . LYS A 1 317 ? -24.942 2.672 8.548 1.00 86.88 317 LYS A C 1
ATOM 2643 O O . LYS A 1 317 ? -25.205 2.831 9.739 1.00 86.88 317 LYS A O 1
ATOM 2648 N N . ASN A 1 318 ? -24.274 3.590 7.846 1.00 86.69 318 ASN A N 1
ATOM 2649 C CA . ASN A 1 318 ? -23.700 4.838 8.355 1.00 86.69 318 ASN A CA 1
ATOM 2650 C C . ASN A 1 318 ? -22.618 4.655 9.429 1.00 86.69 318 ASN A C 1
ATOM 2652 O O . ASN A 1 318 ? -22.415 5.562 10.237 1.00 86.69 318 ASN A O 1
ATOM 2656 N N . PHE A 1 319 ? -21.932 3.515 9.485 1.00 88.12 319 PHE A N 1
ATOM 2657 C CA . PHE A 1 319 ? -20.735 3.389 10.311 1.00 88.12 319 PHE A CA 1
ATOM 2658 C C . PHE A 1 319 ? -19.582 4.141 9.645 1.00 88.12 319 PHE A C 1
ATOM 2660 O O . PHE A 1 319 ? -19.336 4.002 8.449 1.00 88.12 319 PHE A O 1
ATOM 2667 N N . GLU A 1 320 ? -18.852 4.931 10.423 1.00 83.88 320 GLU A N 1
ATOM 2668 C CA . GLU A 1 320 ? -17.708 5.696 9.935 1.00 83.88 320 GLU A CA 1
ATOM 2669 C C . GLU A 1 320 ? -16.394 4.965 10.235 1.00 83.88 320 GLU A C 1
ATOM 2671 O O . GLU A 1 320 ? -16.131 4.571 11.374 1.00 83.88 320 GLU A O 1
ATOM 2676 N N . ALA A 1 321 ? -15.532 4.809 9.227 1.00 78.44 321 ALA A N 1
ATOM 2677 C CA . ALA A 1 321 ? -14.197 4.241 9.415 1.00 78.44 321 ALA A CA 1
ATOM 2678 C C . ALA A 1 321 ? -13.396 5.059 10.443 1.00 78.44 321 ALA A C 1
ATOM 2680 O O . ALA A 1 321 ? -13.519 6.282 10.494 1.00 78.44 321 ALA A O 1
ATOM 2681 N N . LYS A 1 322 ? -12.575 4.386 11.261 1.00 71.00 322 LYS A N 1
ATOM 2682 C CA . LYS A 1 322 ? -11.834 4.921 12.430 1.00 71.00 322 LYS A CA 1
ATOM 2683 C C . LYS A 1 322 ? -12.713 5.322 13.622 1.00 71.00 322 LYS A C 1
ATOM 2685 O O . LYS A 1 322 ? -12.241 5.248 14.755 1.00 71.00 322 LYS A O 1
ATOM 2690 N N . ASN A 1 323 ? -13.962 5.723 13.395 1.00 82.50 323 ASN A N 1
ATOM 2691 C CA . ASN A 1 323 ? -14.872 6.147 14.458 1.00 82.50 323 ASN A CA 1
ATOM 2692 C C . ASN A 1 323 ? -15.692 4.981 15.003 1.00 82.50 323 ASN A C 1
ATOM 2694 O O . ASN A 1 323 ? -15.761 4.805 16.215 1.00 82.50 323 ASN A O 1
ATOM 2698 N N . ASP A 1 324 ? -16.293 4.177 14.133 1.00 87.94 324 ASP A N 1
ATOM 2699 C CA . ASP A 1 324 ? -17.265 3.146 14.507 1.00 87.94 324 ASP A CA 1
ATOM 2700 C C . ASP A 1 324 ? -16.743 1.723 14.281 1.00 87.94 324 ASP A C 1
ATOM 2702 O O . ASP A 1 324 ? -17.245 0.776 14.888 1.00 87.94 324 ASP A O 1
ATOM 2706 N N . PHE A 1 325 ? -15.708 1.562 13.454 1.00 88.31 325 PHE A N 1
ATOM 2707 C CA . PHE A 1 325 ? -15.071 0.270 13.222 1.00 88.31 325 PHE A CA 1
ATOM 2708 C C . PHE A 1 325 ? -13.582 0.376 12.893 1.00 88.31 325 PHE A C 1
ATOM 2710 O O . PHE A 1 325 ? -13.112 1.424 12.446 1.00 88.31 325 PHE A O 1
ATOM 2717 N N . PHE A 1 326 ? -12.865 -0.735 13.077 1.00 87.12 326 PHE A N 1
ATOM 2718 C CA . PHE A 1 326 ? -11.467 -0.951 12.712 1.00 87.12 326 PHE A CA 1
ATOM 2719 C C . PHE A 1 326 ? -11.297 -2.268 11.958 1.00 87.12 326 PHE A C 1
ATOM 2721 O O . PHE A 1 326 ? -11.911 -3.269 12.305 1.00 87.12 326 PHE A O 1
ATOM 2728 N N . PHE A 1 327 ? -10.433 -2.268 10.951 1.00 84.31 327 PHE A N 1
ATOM 2729 C CA . PHE A 1 327 ? -10.087 -3.444 10.167 1.00 84.31 327 PHE A CA 1
ATOM 2730 C C . PHE A 1 327 ? -8.762 -4.041 10.666 1.00 84.31 327 PHE A C 1
ATOM 2732 O O . PHE A 1 327 ? -7.694 -3.480 10.404 1.00 84.31 327 PHE A O 1
ATOM 2739 N N . TYR A 1 328 ? -8.867 -5.159 11.389 1.00 80.00 328 TYR A N 1
ATOM 2740 C CA . TYR A 1 328 ? -7.750 -6.010 11.812 1.00 80.00 328 TYR A CA 1
ATOM 2741 C C . TYR A 1 328 ? -7.353 -6.934 10.658 1.00 80.00 328 TYR A C 1
ATOM 2743 O O . TYR A 1 328 ? -6.138 -7.128 10.440 1.00 80.00 328 TYR A O 1
#

Sequence (328 aa):
MQINRKNGVVMIVGDYEFFDNYYDAIVSLGSSCAIAENIRMNGLFNISSPFDWIVSLDTSQVSRQFDNKFNSFFNHENQQLVEKQDEEGHLVILDKETNFVSRHDIPKGNFLHPDTYKTLNSKFKHKVESFYSRMNFCKKVLFVRHTNDVTNSEIIDLKKSLVQSFTNTEVHLLILKDSLDENVHKIEHSTWIVCSNFNYTGIKPNLVWKGDFIAWSEIFSKLKILSYLERLEEILRERLNSRKVVIWGMHGNFHEIESLMQKNGLDYYAYDKEISITMESEFLFKEPAFFLDKKKFFVIVNTRNYYSEIFRELSDKNFEAKNDFFFY

Organism: NCBI:txid1844972

InterPro domains:
  IPR014903 Protein of unknown function DUF1796 [PF08795] (25-166)

Secondary structure (DSSP, 8-state):
-----STT----EE--GGGGPEESEEEE--SSHHHHHHHHHTT---S--TTTTEE---HHHHHHHHHTTTTTTT-GGGEEEEES--TTS--EEEETTTTEEESSSS-S-SS--TTHHHHHHHHHHHHHHHHHHHHTT-SEEEEEEE-SS--HHHHHHHHHHHHHH-TTSEEEEEEEEE-SS-EEEEEETTEEEEEE-TT---S-GGGGGG--HHHHHHHHTT-EE--HHHHHHHHHHHH-TTPEEEEE--STTHHHHHHHHHHTT--EEEE-SS-----SSS---SS-GGGG-TTTEEEEE--SS-HHHHHHHHHHTTPPBTTTEEE-